Protein AF-A0A8C7KLL1-F1 (afdb_monomer)

Foldseek 3Di:
DDDDDDDDDDDDDDDDDDDDDDDDDDDDDPDDDDDDDDDDDDDPDPDPPPPQQADLPDDCAVVAQPQDADDPVYAGRHLCSVVSVRHRPCNCQQHVQQPPHLADDLVQQQNDDDSSHQFHNHPCRLVLLGHRLCNCVRNVVDDFLLPDDQDDLPDFLAFPLPPAFFEEEAAEPPPDLCLCVLACVQQSQVNSCPVSHDDDSDDDAAPPPADQQRVLCVFAVDHCVQQQPRDQWDADPVVRDIHHPPDSVVVDCVRGDGAGPQNVCVVVVAHEREPDPSVPHQQSSLLSVLSSLCVDHSNRHGRYYYDYDPPPVVVCVVQNCPDVCVRVVRCQVRPSPPRPSSQAGDDDSRRVRSVRRYHYHYDD

Organism: Oncorhynchus kisutch (NCBI:txid8019)

pLDDT: mean 75.27, std 24.39, range [23.44, 98.62]

Sequence (364 aa):
SFRVTSISYSQAVVLFALLAGSSVSVAYVFQASGPGEDAGSPPQTKTLSDSLWVSSAGSCKGRCFELEEALPPGCRCDNLCKTYYSCCSDFDEHCLKTAGSFECSEDRCGETRNDDHACHCSEDCLARGDCCTNYKALCKGDTKWVDDECEEITGPECPAGFIRPPLIMLSVDGFRDSYMKKGKAVIPNMEKLRTCGTHAPYMRPVYPSKTFPNLYTLATGLYPESHGIVGNSMHDPVFDANFSLRGREKLNHRWWGGQPIWITAEKQGVKAGTFFWPWVIPLERRILTILRWLSLPDDERPYVYAVHSEQPDTFGHRLGPFSNEVSSFDWARHNLVPSPELVRQRESRLVDEIRMCSRIFLSF

Nearest PDB structures (foldseek):
  7g78-assembly1_A  TM=9.491E-01  e=3.830E-43  Rattus norvegicus
  7g3h-assembly1_A  TM=9.469E-01  e=7.935E-43  Rattus norvegicus
  7g49-assembly1_A  TM=9.470E-01  e=8.960E-43  Rattus norvegicus
  5olb-assembly1_A  TM=9.529E-01  e=4.343E-42  Mus musculus
  7g2x-assembly1_A  TM=9.482E-01  e=1.856E-42  Rattus norvegicus

InterPro domains:
  IPR001212 Somatomedin B domain [PF01033] (59-97)
  IPR001212 Somatomedin B domain [PF01033] (103-141)
  IPR001212 Somatomedin B domain [PS00524] (119-139)
  IPR001212 Somatomedin B domain [PS50958] (56-99)
  IPR001212 Somatomedin B domain [PS5095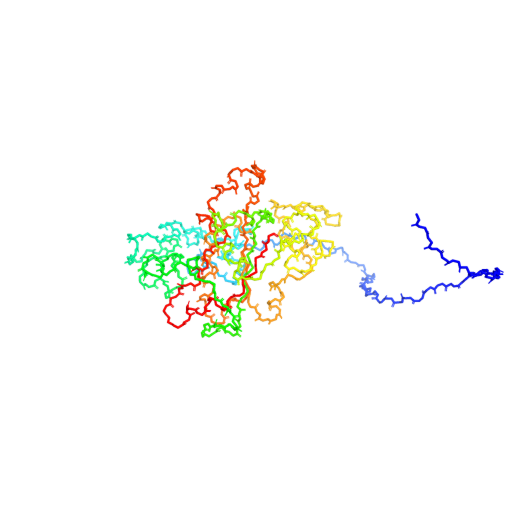8] (100-144)
  IPR001212 Somatomedin B domain [SM00201] (56-99)
  IPR001212 Somatomedin B domain [SM00201] (100-143)
  IPR002591 Type I phosphodiesterase/nucleotide pyrophosphatase/phosphate transferase [PF01663] (167-327)
  IPR017850 Alkaline-phosphatase-like, core domain superfamily [G3DSA:3.40.720.10] (147-336)
  IPR017850 Alkaline-phosphatase-like, core domain superfamily [SSF53649] (152-326)
  IPR020436 Somatomedin B domain, chordata [PR00022] (55-68)
  IPR020436 Somatomedin B domain, chordata [PR00022] (73-84)
  IPR020436 Somatomedin B domain, chordata [PR00022] (85-96)
  IPR036024 Somatomedin B-like domain superfamily [SSF90188] (58-100)
  IPR036024 Somatomedin B-like domain superfamily [SSF90188] (106-147)

Radius of gyration: 27.29 Å; Cα contacts (8 Å, |Δi|>4): 504; chains: 1; bounding box: 78×65×78 Å

Secondary structure (DSSP, 8-state):
-------------------------------PPPPPP----PPP---S---------S--TTTTT-SSPPPTTSPB-STTHHHHT-B-TTHHHHHS--BT-SS--GGGTTPPP-TTBSSB-STTGGGGT-B-TTHHHHHT-PPPTTTSPP----S----TT-SS--EEEEEETT--GGGGGG-TTT-HHHHHHHHHS---S--PPPSS-SHHHHHHHHHHS--HHHHS---SEEEETTTTEEEETTSGGGGSGGG--S--HHHHHHTTT--EEEE-S-TTS-HHHHHHHHHHHHTS-TTT--SEEEEEE-TTHHHHHHH-TT-THHHHS-TTTTTSS--GGGG---SSSTTTTHHHH-EEEEE-

Structure (mmCIF, N/CA/C/O backbone):
data_AF-A0A8C7KLL1-F1
#
_entry.id   AF-A0A8C7KLL1-F1
#
loop_
_atom_site.group_PDB
_atom_site.id
_atom_site.type_symbol
_atom_site.label_atom_id
_atom_site.label_alt_id
_atom_site.label_comp_id
_atom_site.label_asym_id
_atom_site.label_entity_id
_atom_site.label_seq_id
_atom_site.pdbx_PDB_ins_code
_atom_site.Cartn_x
_atom_site.Cartn_y
_atom_site.Cartn_z
_atom_site.occupancy
_atom_site.B_iso_or_equiv
_atom_site.auth_seq_id
_atom_site.auth_comp_id
_atom_site.auth_asym_id
_atom_site.auth_atom_id
_atom_site.pdbx_PDB_model_num
ATOM 1 N N . SER A 1 1 ? 52.477 -27.153 20.606 1.00 34.12 1 SER A N 1
ATOM 2 C CA . SER A 1 1 ? 52.251 -28.603 20.783 1.00 34.12 1 SER A CA 1
ATOM 3 C C . SER A 1 1 ? 50.915 -28.956 20.155 1.00 34.12 1 SER A C 1
ATOM 5 O O . SER A 1 1 ? 49.911 -28.563 20.720 1.00 34.12 1 SER A O 1
ATOM 7 N N . PHE A 1 2 ? 50.797 -29.475 18.928 1.00 23.44 2 PHE A N 1
ATOM 8 C CA . PHE A 1 2 ? 51.596 -30.473 18.184 1.00 23.44 2 PHE A CA 1
ATOM 9 C C . PHE A 1 2 ? 51.503 -31.910 18.729 1.00 23.44 2 PHE A C 1
ATOM 11 O O . PHE A 1 2 ? 52.099 -32.207 19.762 1.00 23.44 2 PHE A O 1
ATOM 18 N N . ARG A 1 3 ? 50.771 -32.750 17.974 1.00 24.55 3 ARG A N 1
ATOM 19 C CA . ARG A 1 3 ? 50.790 -34.225 17.771 1.00 24.55 3 ARG A CA 1
ATOM 20 C C . ARG A 1 3 ? 49.433 -34.555 17.120 1.00 24.55 3 ARG A C 1
ATOM 22 O O . ARG A 1 3 ? 48.419 -34.288 17.744 1.00 24.55 3 ARG A O 1
ATOM 29 N N . VAL A 1 4 ? 49.280 -34.992 15.867 1.00 25.02 4 VAL A N 1
ATOM 30 C CA . VAL A 1 4 ? 50.152 -35.681 14.892 1.00 25.02 4 VAL A CA 1
ATOM 31 C C . VAL A 1 4 ? 50.599 -37.076 15.334 1.00 25.02 4 VAL A C 1
ATOM 33 O O . VAL A 1 4 ? 51.531 -37.224 16.119 1.00 25.02 4 VAL A O 1
ATOM 36 N N . THR A 1 5 ? 49.953 -38.077 14.734 1.00 27.30 5 THR A N 1
ATOM 37 C CA . THR A 1 5 ? 50.439 -39.436 14.443 1.00 27.30 5 THR A CA 1
ATOM 38 C C . THR A 1 5 ? 50.010 -39.713 12.988 1.00 27.30 5 THR A C 1
ATOM 40 O O . THR A 1 5 ? 48.839 -39.578 12.661 1.00 27.30 5 THR A O 1
ATOM 43 N N . SER A 1 6 ? 50.931 -39.735 12.018 1.00 26.20 6 SER A N 1
ATOM 44 C CA . SER A 1 6 ? 51.845 -40.845 11.676 1.00 26.20 6 SER A CA 1
ATOM 45 C C . SER A 1 6 ? 51.111 -41.977 10.933 1.00 26.20 6 SER A C 1
ATOM 47 O O . SER A 1 6 ? 50.534 -42.843 11.572 1.00 26.20 6 SER A O 1
ATOM 49 N N . ILE A 1 7 ? 50.967 -41.876 9.603 1.00 26.38 7 ILE A N 1
ATOM 50 C CA . ILE A 1 7 ? 51.845 -42.483 8.564 1.00 26.38 7 ILE A CA 1
ATOM 51 C C . ILE A 1 7 ? 51.458 -43.933 8.213 1.00 26.38 7 ILE A C 1
ATOM 53 O O . ILE A 1 7 ? 51.655 -44.843 9.007 1.00 26.38 7 ILE A O 1
ATOM 57 N N . SER A 1 8 ? 51.062 -44.152 6.954 1.00 24.38 8 SER A N 1
ATOM 58 C CA . SER A 1 8 ? 51.797 -45.056 6.054 1.00 24.38 8 SER A CA 1
ATOM 59 C C . SER A 1 8 ? 51.490 -44.712 4.594 1.00 24.38 8 SER A C 1
ATOM 61 O O . SER A 1 8 ? 50.331 -44.594 4.207 1.00 24.38 8 SER A O 1
ATOM 63 N N . TYR A 1 9 ? 52.539 -44.515 3.799 1.00 27.98 9 TYR A N 1
ATOM 64 C CA . TYR A 1 9 ? 52.482 -44.273 2.356 1.00 27.98 9 TYR A CA 1
ATOM 65 C C . TYR A 1 9 ? 53.064 -45.511 1.676 1.00 27.98 9 TYR A C 1
ATOM 67 O O . TYR A 1 9 ? 54.125 -45.980 2.096 1.00 27.98 9 TYR A O 1
ATOM 75 N N . SER A 1 10 ? 52.446 -46.024 0.612 1.00 27.83 10 SER A N 1
ATOM 76 C CA . SER A 1 10 ? 53.148 -46.940 -0.293 1.00 27.83 10 SER A CA 1
ATOM 77 C C . SER A 1 10 ? 52.548 -47.003 -1.692 1.00 27.83 10 SER A C 1
ATOM 79 O O . SER A 1 10 ? 51.359 -47.231 -1.866 1.00 27.83 10 SER A O 1
ATOM 81 N N . GLN A 1 11 ? 53.469 -46.878 -2.649 1.00 28.12 11 GLN A N 1
ATOM 82 C CA . GLN A 1 11 ? 53.386 -47.225 -4.069 1.00 28.12 11 GLN A CA 1
ATOM 83 C C . GLN A 1 11 ? 52.503 -46.348 -4.969 1.00 28.12 11 GLN A C 1
ATOM 85 O O . GLN A 1 11 ? 51.309 -46.553 -5.158 1.00 28.12 11 GLN A O 1
ATOM 90 N N . ALA A 1 12 ? 53.190 -45.409 -5.622 1.00 27.30 12 ALA A N 1
ATOM 91 C CA . ALA A 1 12 ? 52.762 -44.830 -6.882 1.00 27.30 12 ALA A CA 1
ATOM 92 C C . ALA A 1 12 ? 52.943 -45.841 -8.030 1.00 27.30 12 ALA A C 1
ATOM 94 O O . ALA A 1 12 ? 53.970 -46.515 -8.109 1.00 27.30 12 ALA A O 1
ATOM 95 N N . VAL A 1 13 ? 51.994 -45.850 -8.965 1.00 28.72 13 VAL A N 1
ATOM 96 C CA . VAL A 1 13 ? 52.189 -46.296 -10.352 1.00 28.72 13 VAL A CA 1
ATOM 97 C C . VAL A 1 13 ? 51.681 -45.168 -11.252 1.00 28.72 13 VAL A C 1
ATOM 99 O O . VAL A 1 13 ? 50.721 -44.479 -10.910 1.00 28.72 13 VAL A O 1
ATOM 102 N N . VAL A 1 14 ? 52.383 -44.918 -12.355 1.00 28.02 14 VAL A N 1
ATOM 103 C CA . VAL A 1 14 ? 52.288 -43.699 -13.173 1.00 28.02 14 VAL A CA 1
ATOM 104 C C . VAL A 1 14 ? 52.046 -44.067 -14.644 1.00 28.02 14 VAL A C 1
ATOM 106 O O . VAL A 1 14 ? 52.560 -45.089 -15.089 1.00 28.02 14 VAL A O 1
ATOM 109 N N . LEU A 1 15 ? 51.357 -43.177 -15.384 1.00 27.41 15 LEU A N 1
ATOM 110 C CA . LEU A 1 15 ? 51.089 -43.191 -16.843 1.00 27.41 15 LEU A CA 1
ATOM 111 C C . LEU A 1 15 ? 50.132 -44.309 -17.329 1.00 27.41 15 LEU A C 1
ATOM 113 O O . LEU A 1 15 ? 50.268 -45.467 -16.969 1.00 27.41 15 LEU A O 1
ATOM 117 N N . PHE A 1 16 ? 49.120 -44.034 -18.158 1.00 27.11 16 PHE A N 1
ATOM 118 C CA . PHE A 1 16 ? 49.147 -43.193 -19.364 1.00 27.11 16 PHE A CA 1
ATOM 119 C C . PHE A 1 16 ? 47.856 -42.384 -19.592 1.00 27.11 16 PHE A C 1
ATOM 121 O O . PHE A 1 16 ? 46.781 -42.759 -19.136 1.00 27.11 16 PHE A O 1
ATOM 128 N N . ALA A 1 17 ? 47.964 -41.304 -20.372 1.00 33.41 17 ALA A N 1
ATOM 129 C CA . ALA A 1 17 ? 46.827 -40.553 -20.906 1.00 33.41 17 ALA A CA 1
ATOM 130 C C . ALA A 1 17 ? 46.544 -40.937 -22.368 1.00 33.41 17 ALA A C 1
ATOM 132 O O . ALA A 1 17 ? 47.488 -41.171 -23.121 1.00 33.41 17 ALA A O 1
ATOM 133 N N . LEU A 1 18 ? 45.275 -40.900 -22.788 1.00 29.73 18 LEU A N 1
ATOM 134 C CA . LEU A 1 18 ? 44.869 -40.727 -24.189 1.00 29.73 18 LEU A CA 1
ATOM 135 C C . LEU A 1 18 ? 43.505 -40.016 -24.264 1.00 29.73 18 LEU A C 1
ATOM 137 O O . LEU A 1 18 ? 42.634 -40.233 -23.425 1.00 29.73 18 LEU A O 1
ATOM 141 N N . LEU A 1 19 ? 43.352 -39.133 -25.254 1.00 34.94 19 LEU A N 1
ATOM 142 C CA . LEU A 1 19 ? 42.201 -38.242 -25.442 1.00 34.94 19 LEU A CA 1
ATOM 143 C C . LEU A 1 19 ? 41.223 -38.790 -26.493 1.00 34.94 19 LEU A C 1
ATOM 145 O O . LEU A 1 19 ? 41.616 -38.961 -27.642 1.00 34.94 19 LEU A O 1
ATOM 149 N N . ALA A 1 20 ? 39.956 -38.965 -26.109 1.00 32.56 20 ALA A N 1
ATOM 150 C CA . ALA A 1 20 ? 38.736 -38.912 -26.935 1.00 32.56 20 ALA A CA 1
ATOM 151 C C . ALA A 1 20 ? 37.533 -39.190 -26.005 1.00 32.56 20 ALA A C 1
ATOM 153 O O . ALA A 1 20 ? 37.651 -40.016 -25.109 1.00 32.56 20 ALA A O 1
ATOM 154 N N . GLY A 1 21 ? 36.353 -38.582 -26.126 1.00 31.83 21 GLY A N 1
ATOM 155 C CA . GLY A 1 21 ? 35.892 -37.486 -26.979 1.00 31.83 21 GLY A CA 1
ATOM 156 C C . GLY A 1 21 ? 34.389 -37.258 -26.722 1.00 31.83 21 GLY A C 1
ATOM 157 O O . GLY A 1 21 ? 33.690 -38.212 -26.403 1.00 31.83 21 GLY A O 1
ATOM 158 N N . SER A 1 22 ? 33.905 -36.014 -26.856 1.00 31.45 22 SER A N 1
ATOM 159 C CA . SER A 1 22 ? 32.475 -35.610 -26.874 1.00 31.45 22 SER A CA 1
ATOM 160 C C . SER A 1 22 ? 31.543 -36.125 -25.753 1.00 31.45 22 SER A C 1
ATOM 162 O O . SER A 1 22 ? 31.039 -37.245 -25.789 1.00 31.45 22 SER A O 1
ATOM 164 N N . SER A 1 23 ? 31.197 -35.225 -24.825 1.00 34.41 23 SER A N 1
ATOM 165 C CA . SER A 1 23 ? 30.058 -35.381 -23.907 1.00 34.41 23 SER A CA 1
ATOM 166 C C . SER A 1 23 ? 28.716 -35.424 -24.655 1.00 34.41 23 SER A C 1
ATOM 168 O O . SER A 1 23 ? 28.481 -34.602 -25.543 1.00 34.41 23 SER A O 1
ATOM 170 N N . VAL A 1 24 ? 27.814 -36.325 -24.251 1.00 34.12 24 VAL A N 1
ATOM 171 C CA . VAL A 1 24 ? 26.407 -36.341 -24.684 1.00 34.12 24 VAL A CA 1
ATOM 172 C C . VAL A 1 24 ? 25.542 -35.669 -23.618 1.00 34.12 24 VAL A C 1
ATOM 174 O O . VAL A 1 24 ? 25.190 -36.289 -22.620 1.00 34.12 24 VAL A O 1
ATOM 177 N N . SER A 1 25 ? 25.142 -34.426 -23.885 1.00 30.70 25 SER A N 1
ATOM 178 C CA . SER A 1 25 ? 24.054 -33.733 -23.182 1.00 30.70 25 SER A CA 1
ATOM 179 C C . SER A 1 25 ? 23.166 -33.033 -24.208 1.00 30.70 25 SER A C 1
ATOM 181 O O . SER A 1 25 ? 23.324 -31.846 -24.482 1.00 30.70 25 SER A O 1
ATOM 183 N N . VAL A 1 26 ? 22.240 -33.785 -24.810 1.00 27.22 26 VAL A N 1
ATOM 184 C CA . VAL A 1 26 ? 21.233 -33.230 -25.727 1.00 27.22 26 VAL A CA 1
ATOM 185 C C . VAL A 1 26 ? 20.134 -32.563 -24.901 1.00 27.22 26 VAL A C 1
ATOM 187 O O . VAL A 1 26 ? 19.211 -33.222 -24.427 1.00 27.22 26 VAL A O 1
ATOM 190 N N . ALA A 1 27 ? 20.239 -31.247 -24.724 1.00 27.47 27 ALA A N 1
ATOM 191 C CA . ALA A 1 27 ? 19.128 -30.419 -24.273 1.00 27.47 27 ALA A CA 1
ATOM 192 C C . ALA A 1 27 ? 18.314 -29.969 -25.495 1.00 27.47 27 ALA A C 1
ATOM 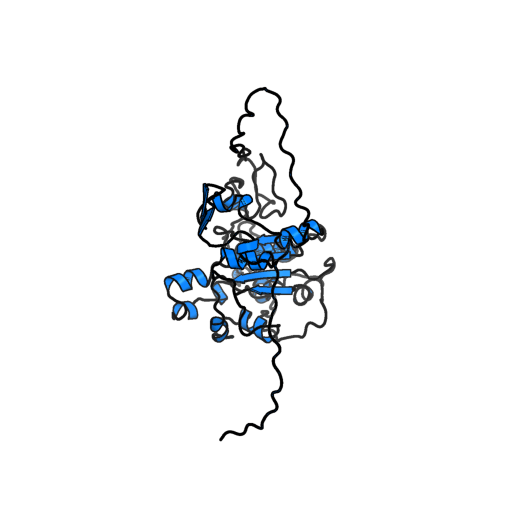194 O O . ALA A 1 27 ? 18.871 -29.424 -26.449 1.00 27.47 27 ALA A O 1
ATOM 195 N N . TYR A 1 28 ? 17.000 -30.196 -25.474 1.00 26.11 28 TYR A N 1
ATOM 196 C CA . TYR A 1 28 ? 16.108 -29.776 -26.554 1.00 26.11 28 TYR A CA 1
ATOM 197 C C . TYR A 1 28 ? 15.944 -28.252 -26.552 1.00 26.11 28 TYR A C 1
ATOM 199 O O . TYR A 1 28 ? 15.169 -27.697 -25.774 1.00 26.11 28 TYR A O 1
ATOM 207 N N . VAL A 1 29 ? 16.651 -27.577 -27.458 1.00 28.22 29 VAL A N 1
ATOM 208 C CA . VAL A 1 29 ? 16.347 -26.194 -27.832 1.00 28.22 29 VAL A CA 1
ATOM 209 C C . VAL A 1 29 ? 15.146 -26.226 -28.775 1.00 28.22 29 VAL A C 1
ATOM 211 O O . VAL A 1 29 ? 15.239 -26.764 -29.877 1.00 28.22 29 VAL A O 1
ATOM 214 N N . PHE A 1 30 ? 14.020 -25.638 -28.364 1.00 25.34 30 PHE A N 1
ATOM 215 C CA . PHE A 1 30 ? 12.917 -25.372 -29.287 1.00 25.34 30 PHE A CA 1
ATOM 216 C C . PHE A 1 30 ? 13.341 -24.274 -30.266 1.00 25.34 30 PHE A C 1
ATOM 218 O O . PHE A 1 30 ? 13.295 -23.081 -29.969 1.00 25.34 30 PHE A O 1
ATOM 225 N N . GLN A 1 31 ? 13.787 -24.703 -31.441 1.00 26.86 31 GLN A N 1
ATOM 226 C CA . GLN A 1 31 ? 14.143 -23.834 -32.549 1.00 26.86 31 GLN A CA 1
ATOM 227 C C . GLN A 1 31 ? 12.857 -23.280 -33.178 1.00 26.86 31 GLN A C 1
ATOM 229 O O . GLN A 1 31 ? 12.147 -23.987 -33.895 1.00 26.86 31 GLN A O 1
ATOM 234 N N . ALA A 1 32 ? 12.539 -22.014 -32.897 1.00 28.00 32 ALA A N 1
ATOM 235 C CA . ALA A 1 32 ? 11.472 -21.314 -33.603 1.00 28.00 32 ALA A CA 1
ATOM 236 C C . ALA A 1 32 ? 11.852 -21.207 -35.089 1.00 28.00 32 ALA A C 1
ATOM 238 O O . ALA A 1 32 ? 12.937 -20.736 -35.434 1.00 28.00 32 ALA A O 1
ATOM 239 N N . SER A 1 33 ? 10.977 -21.711 -35.957 1.00 30.08 33 SER A N 1
ATOM 240 C CA . SER A 1 33 ? 11.242 -21.845 -37.392 1.00 30.08 33 SER A CA 1
ATOM 241 C C . SER A 1 33 ? 11.372 -20.473 -38.056 1.00 30.08 33 SER A C 1
ATOM 243 O O . SER A 1 33 ? 10.504 -19.621 -37.877 1.00 30.08 33 SER A O 1
ATOM 245 N N . GLY A 1 34 ? 12.420 -20.271 -38.858 1.00 32.22 34 GLY A N 1
ATOM 246 C CA . GLY A 1 34 ? 12.470 -19.137 -39.782 1.00 32.22 34 GLY A CA 1
ATOM 247 C C . GLY A 1 34 ? 11.443 -19.319 -40.912 1.00 32.22 34 GLY A C 1
ATOM 248 O O . GLY A 1 34 ? 11.225 -20.460 -41.330 1.00 32.22 34 GLY A O 1
ATOM 249 N N . PRO A 1 35 ? 10.814 -18.247 -41.427 1.00 35.00 35 PRO A N 1
ATOM 250 C CA . PRO A 1 35 ? 10.008 -18.337 -42.639 1.00 35.00 35 PRO A CA 1
ATOM 251 C C . PRO A 1 35 ? 10.900 -18.701 -43.830 1.00 35.00 35 PRO A C 1
ATOM 253 O O . PRO A 1 35 ? 11.975 -18.123 -43.994 1.00 35.00 35 PRO A O 1
ATOM 256 N N . GLY A 1 36 ? 10.453 -19.650 -44.653 1.00 30.06 36 GLY A N 1
ATOM 257 C CA . GLY A 1 36 ? 11.091 -19.937 -45.937 1.00 30.06 36 GLY A CA 1
ATOM 258 C C . GLY A 1 36 ? 10.947 -18.767 -46.912 1.00 30.06 36 GLY A C 1
ATOM 259 O O . GLY A 1 36 ? 10.046 -17.938 -46.776 1.00 30.06 36 GLY A O 1
ATOM 260 N N . GLU A 1 37 ? 11.846 -18.708 -47.890 1.00 33.12 37 GLU A N 1
ATOM 261 C CA . GLU A 1 37 ? 11.828 -17.689 -48.937 1.00 33.12 37 GLU A CA 1
ATOM 262 C C . GLU A 1 37 ? 10.588 -17.836 -49.828 1.00 33.12 37 GLU A C 1
ATOM 264 O O . GLU A 1 37 ? 10.420 -18.850 -50.501 1.00 33.12 37 GLU A O 1
ATOM 269 N N . ASP A 1 38 ? 9.771 -16.786 -49.893 1.00 29.75 38 ASP A N 1
ATOM 270 C CA . ASP A 1 38 ? 9.044 -16.437 -51.112 1.00 29.75 38 ASP A CA 1
ATOM 271 C C . ASP A 1 38 ? 8.933 -14.906 -51.198 1.00 29.75 38 ASP A C 1
ATOM 273 O O . ASP A 1 38 ? 8.757 -14.212 -50.191 1.00 29.75 38 ASP A O 1
ATOM 277 N N . ALA A 1 39 ? 9.152 -14.346 -52.387 1.00 36.34 39 ALA A N 1
ATOM 278 C CA . ALA A 1 39 ? 9.476 -12.927 -52.534 1.00 36.34 39 ALA A CA 1
ATOM 279 C C . ALA A 1 39 ? 8.229 -12.021 -52.573 1.00 36.34 39 ALA A C 1
ATOM 281 O O . ALA A 1 39 ? 7.422 -12.111 -53.496 1.00 36.34 39 ALA A O 1
ATOM 282 N N . GLY A 1 40 ? 8.112 -11.066 -51.639 1.00 32.03 40 GLY A N 1
ATOM 283 C CA . GLY A 1 40 ? 7.012 -10.093 -51.680 1.00 32.03 40 GLY A CA 1
ATOM 284 C C . GLY A 1 40 ? 6.945 -9.085 -50.530 1.00 32.03 40 GLY A C 1
ATOM 285 O O . GLY A 1 40 ? 6.093 -9.220 -49.664 1.00 32.03 40 GLY A O 1
ATOM 286 N N . SER A 1 41 ? 7.766 -8.027 -50.605 1.00 31.39 41 SER A N 1
ATOM 287 C CA . SER A 1 41 ? 7.688 -6.788 -49.797 1.00 31.39 41 SER A CA 1
ATOM 288 C C . SER A 1 41 ? 7.936 -6.915 -48.274 1.00 31.39 41 SER A C 1
ATOM 290 O O . SER A 1 41 ? 7.453 -7.837 -47.626 1.00 31.39 41 SER A O 1
ATOM 292 N N . PRO A 1 42 ? 8.659 -5.966 -47.641 1.00 30.94 42 PRO A N 1
ATOM 293 C CA . PRO A 1 42 ? 8.856 -6.003 -46.195 1.00 30.94 42 PRO A CA 1
ATOM 294 C C . PRO A 1 42 ? 7.534 -5.694 -45.468 1.00 30.94 42 PRO A C 1
ATOM 296 O O . PRO A 1 42 ? 6.894 -4.685 -45.792 1.00 30.94 42 PRO A O 1
ATOM 299 N N . PRO A 1 43 ? 7.121 -6.490 -44.462 1.00 31.88 43 PRO A N 1
ATOM 300 C CA . PRO A 1 43 ? 6.019 -6.101 -43.597 1.00 31.88 43 PRO A CA 1
ATOM 301 C C . PRO A 1 43 ? 6.448 -4.849 -42.832 1.00 31.88 43 PRO A C 1
ATOM 303 O O . PRO A 1 43 ? 7.446 -4.863 -42.109 1.00 31.88 43 PRO A O 1
ATOM 306 N N . GLN A 1 44 ? 5.714 -3.752 -43.022 1.00 32.19 44 GLN A N 1
ATOM 307 C CA . GLN A 1 44 ? 5.990 -2.503 -42.322 1.00 32.19 44 GLN A CA 1
ATOM 308 C C . GLN A 1 44 ? 6.007 -2.755 -40.816 1.00 32.19 44 GLN A C 1
ATOM 310 O O . GLN A 1 44 ? 5.035 -3.259 -40.248 1.00 32.19 44 GLN A O 1
ATOM 315 N N . THR A 1 45 ? 7.107 -2.368 -40.175 1.00 27.56 45 THR A N 1
ATOM 316 C CA . THR A 1 45 ? 7.232 -2.336 -38.725 1.00 27.56 45 THR A CA 1
ATOM 317 C C . THR A 1 45 ? 6.081 -1.497 -38.178 1.00 27.56 45 THR A C 1
ATOM 319 O O . THR A 1 45 ? 6.076 -0.276 -38.331 1.00 27.56 45 THR A O 1
ATOM 322 N N . LYS A 1 46 ? 5.080 -2.137 -37.559 1.00 27.66 46 LYS A N 1
ATOM 323 C CA . LYS A 1 46 ? 4.055 -1.419 -36.799 1.00 27.66 46 LYS A CA 1
ATOM 324 C C . LYS A 1 46 ? 4.726 -0.817 -35.573 1.00 27.66 46 LYS A C 1
ATOM 326 O O . LYS A 1 46 ? 4.834 -1.455 -34.528 1.00 27.66 46 LYS A O 1
ATOM 331 N N . THR A 1 47 ? 5.201 0.413 -35.727 1.00 27.38 47 THR A N 1
ATOM 332 C CA . THR A 1 47 ? 5.630 1.273 -34.630 1.00 27.38 47 THR A CA 1
ATOM 333 C C . THR A 1 47 ? 4.505 1.298 -33.602 1.00 27.38 47 THR A C 1
ATOM 335 O O . THR A 1 47 ? 3.392 1.710 -33.929 1.00 27.38 47 THR A O 1
ATOM 338 N N . LEU A 1 48 ? 4.775 0.832 -32.379 1.00 36.09 48 LEU A N 1
ATOM 339 C CA . LEU A 1 48 ? 3.807 0.810 -31.279 1.00 36.09 48 LEU A CA 1
ATOM 340 C C . LEU A 1 48 ? 3.522 2.242 -30.800 1.00 36.09 48 LEU A C 1
ATOM 342 O O . LEU A 1 48 ? 4.040 2.709 -29.791 1.00 36.09 48 LEU A O 1
ATOM 346 N N . SER A 1 49 ? 2.689 2.929 -31.579 1.00 37.22 49 SER A N 1
ATOM 347 C CA . SER A 1 49 ? 2.065 4.219 -31.286 1.00 37.22 49 SER A CA 1
ATOM 348 C C . SER A 1 49 ? 0.543 4.079 -31.139 1.00 37.22 49 SER A C 1
ATOM 350 O O . SER A 1 49 ? -0.168 5.083 -31.129 1.00 37.22 49 SER A O 1
ATOM 352 N N . ASP A 1 50 ? 0.041 2.851 -30.971 1.00 39.69 50 ASP A N 1
ATOM 353 C CA . ASP A 1 50 ? -1.330 2.576 -30.536 1.00 39.69 50 ASP A CA 1
ATOM 354 C C . ASP A 1 50 ? -1.451 2.825 -29.021 1.00 39.69 50 ASP A C 1
ATOM 356 O O . ASP A 1 50 ? -1.785 1.942 -28.229 1.00 39.69 50 ASP A O 1
ATOM 360 N N . SER A 1 51 ? -1.181 4.064 -28.598 1.00 51.66 51 SER A N 1
ATOM 361 C CA . SER A 1 51 ? -1.730 4.568 -27.345 1.00 51.66 51 SER A CA 1
ATOM 362 C C . SER A 1 51 ? -3.240 4.676 -27.540 1.00 51.66 51 SER A C 1
ATOM 364 O O . SER A 1 51 ? -3.725 5.685 -28.060 1.00 51.66 51 SER A O 1
ATOM 366 N N . LEU A 1 52 ? -3.962 3.611 -27.179 1.00 59.50 52 LEU A N 1
ATOM 367 C CA . LEU A 1 52 ? -5.422 3.575 -27.166 1.00 59.50 52 LEU A CA 1
ATOM 368 C C . LEU A 1 52 ? -5.938 4.861 -26.516 1.00 59.50 52 LEU A C 1
ATOM 370 O O . LEU A 1 52 ? -5.606 5.155 -25.367 1.00 59.50 52 LEU A O 1
ATOM 374 N N . TRP A 1 53 ? -6.687 5.657 -27.280 1.00 66.69 53 TRP A N 1
ATOM 375 C CA . TRP A 1 53 ? -7.139 6.966 -26.825 1.00 66.69 53 TRP A CA 1
ATOM 376 C C . TRP A 1 53 ? -8.087 6.789 -25.639 1.00 66.69 53 TRP A C 1
ATOM 378 O O . TRP A 1 53 ? -9.197 6.280 -25.789 1.00 66.69 53 TRP A O 1
ATOM 388 N N . VAL A 1 54 ? -7.629 7.196 -24.457 1.00 73.56 54 VAL A N 1
ATOM 389 C CA . VAL A 1 54 ? -8.456 7.274 -23.255 1.00 73.56 54 VAL A CA 1
ATOM 390 C C . VAL A 1 54 ? -9.116 8.642 -23.243 1.00 73.56 54 VAL A C 1
ATOM 392 O O . VAL A 1 54 ? -8.438 9.671 -23.207 1.00 73.56 54 VAL A O 1
ATOM 395 N N . SER A 1 55 ? -10.444 8.660 -23.269 1.00 75.31 55 SER A N 1
ATOM 396 C CA . SER A 1 55 ? -11.189 9.875 -22.986 1.00 75.31 55 SER A CA 1
ATOM 397 C C . SER A 1 55 ? -11.078 10.185 -21.501 1.00 75.31 55 SER A C 1
ATOM 399 O O . SER A 1 55 ? -11.260 9.290 -20.688 1.00 75.31 55 SER A O 1
ATOM 401 N N . SER A 1 56 ? -10.863 11.446 -21.127 1.00 76.06 56 SER A N 1
ATOM 402 C CA . SE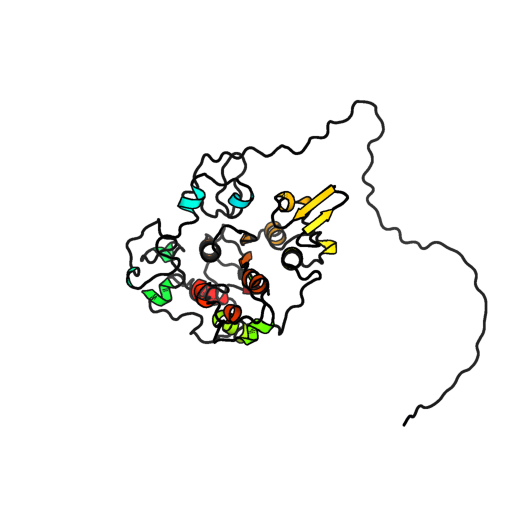R A 1 56 ? -11.099 11.900 -19.749 1.00 76.06 56 SER A CA 1
ATOM 403 C C . SER A 1 56 ? -12.590 12.115 -19.447 1.00 76.06 56 SER A C 1
ATOM 405 O O . SER A 1 56 ? -12.941 12.386 -18.299 1.00 76.06 56 SER A O 1
ATOM 407 N N . ALA A 1 57 ? -13.464 12.000 -20.458 1.00 73.31 57 ALA A N 1
ATOM 408 C CA . ALA A 1 57 ? -14.904 12.145 -20.310 1.00 73.31 57 ALA A CA 1
ATOM 409 C C . ALA A 1 57 ? -15.505 10.932 -19.586 1.00 73.31 57 ALA A C 1
ATOM 411 O O . ALA A 1 57 ? -15.480 9.803 -20.075 1.00 73.31 57 ALA A O 1
ATOM 412 N N . GLY A 1 58 ? -16.073 11.200 -18.417 1.00 85.19 58 GLY A N 1
ATOM 413 C CA . GLY A 1 58 ? -16.671 10.228 -17.513 1.00 85.19 58 GLY A CA 1
ATOM 414 C C . GLY A 1 58 ? -16.596 10.759 -16.086 1.00 85.19 58 GLY A C 1
ATOM 415 O O . GLY A 1 58 ? -16.271 11.927 -15.878 1.00 85.19 58 GLY A O 1
ATOM 416 N N . SER A 1 59 ? -16.915 9.914 -15.110 1.00 92.75 59 SER A N 1
ATOM 417 C CA . SER A 1 59 ? -16.885 10.289 -13.697 1.00 92.75 59 SER A CA 1
ATOM 418 C C . SER A 1 59 ? -16.364 9.147 -12.832 1.00 92.75 59 SER A C 1
ATOM 420 O O . SER A 1 59 ? -16.658 7.975 -13.098 1.00 92.75 59 SER A O 1
ATOM 422 N N . CYS A 1 60 ? -15.627 9.501 -11.779 1.00 94.75 60 CYS A N 1
ATOM 423 C CA . CYS A 1 60 ? -15.234 8.596 -10.703 1.00 94.75 60 CYS A CA 1
ATOM 424 C C . CYS A 1 60 ? -16.213 8.559 -9.521 1.00 94.75 60 CYS A C 1
ATOM 426 O O . CYS A 1 60 ? -15.960 7.864 -8.532 1.00 94.75 60 CYS A O 1
ATOM 428 N N . LYS A 1 61 ? -17.362 9.242 -9.607 1.00 92.31 61 LYS A N 1
ATOM 429 C CA . LYS A 1 61 ? -18.395 9.207 -8.567 1.00 92.31 61 LYS A CA 1
ATOM 430 C C . LYS A 1 61 ? -18.909 7.776 -8.379 1.00 92.31 61 LYS A C 1
ATOM 432 O O . LYS A 1 61 ? -19.513 7.200 -9.276 1.00 92.31 61 LYS A O 1
ATOM 437 N N . GLY A 1 62 ? -18.643 7.197 -7.207 1.00 89.75 62 GLY A N 1
ATOM 438 C CA . GLY A 1 62 ? -18.956 5.797 -6.887 1.00 89.75 62 GLY A CA 1
ATOM 439 C C . GLY A 1 62 ? -17.931 4.760 -7.374 1.00 89.75 62 GLY A C 1
ATOM 440 O O . GLY A 1 62 ? -17.989 3.621 -6.927 1.00 89.75 62 GLY A O 1
ATOM 441 N N . ARG A 1 63 ? -16.957 5.151 -8.207 1.00 92.75 63 ARG A N 1
ATOM 442 C CA . ARG A 1 63 ? -15.947 4.270 -8.834 1.00 92.75 63 ARG A CA 1
ATOM 443 C C . ARG A 1 63 ? -14.538 4.380 -8.239 1.00 92.75 63 ARG A C 1
ATOM 445 O O . ARG A 1 63 ? -13.608 3.728 -8.702 1.00 92.75 63 ARG A O 1
ATOM 452 N N . CYS A 1 64 ? -14.351 5.218 -7.222 1.00 93.44 64 CYS A N 1
ATOM 453 C CA . CYS A 1 64 ? -13.043 5.443 -6.610 1.00 93.44 64 CYS A CA 1
ATOM 454 C C . CYS A 1 64 ? -12.388 4.150 -6.116 1.00 93.44 64 CYS A C 1
ATOM 456 O O . CYS A 1 64 ? -12.922 3.494 -5.217 1.00 93.44 64 CYS A O 1
ATOM 458 N N . PHE A 1 65 ? -11.209 3.857 -6.665 1.00 93.50 65 PHE A N 1
ATOM 459 C CA . PHE A 1 65 ? -10.409 2.662 -6.408 1.00 93.50 65 PHE A CA 1
ATOM 460 C C . PHE A 1 65 ? -11.151 1.349 -6.693 1.00 93.50 65 PHE A C 1
ATOM 462 O O . PHE A 1 65 ? -11.052 0.390 -5.927 1.00 93.50 65 PHE A O 1
ATOM 469 N N . GLU A 1 66 ? -11.896 1.323 -7.801 1.00 92.44 66 GLU A N 1
ATOM 470 C CA . GLU A 1 66 ? -12.356 0.087 -8.439 1.00 92.44 66 GLU 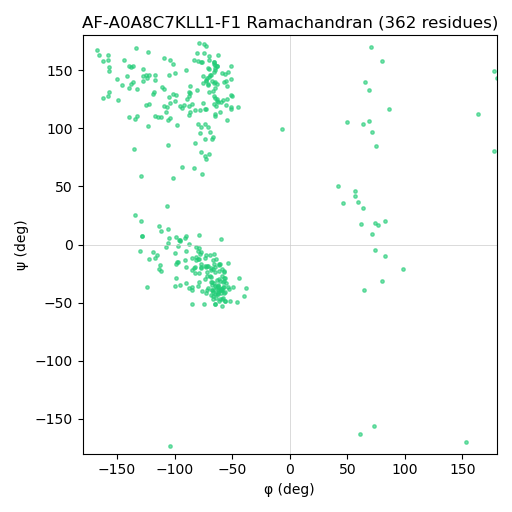A CA 1
ATOM 471 C C . GLU A 1 66 ? -11.180 -0.885 -8.674 1.00 92.44 66 GLU A C 1
ATOM 473 O O . GLU A 1 66 ? -10.053 -0.464 -8.949 1.00 92.44 66 GLU A O 1
ATOM 478 N N . LEU A 1 67 ? -11.435 -2.186 -8.489 1.00 90.31 67 LEU A N 1
ATOM 479 C CA . LEU A 1 67 ? -10.431 -3.250 -8.641 1.00 90.31 67 LEU A CA 1
ATOM 480 C C . LEU A 1 67 ? -10.243 -3.676 -10.105 1.00 90.31 67 LEU A C 1
ATOM 482 O O . LEU A 1 67 ? -9.189 -4.196 -10.460 1.00 90.31 67 LEU A O 1
ATOM 486 N N . GLU A 1 68 ? -11.261 -3.474 -10.943 1.00 84.19 68 GLU A N 1
ATOM 487 C CA . GLU A 1 68 ? -11.212 -3.790 -12.369 1.00 84.19 68 GLU A CA 1
ATOM 488 C C . GLU A 1 68 ? -10.652 -2.608 -13.168 1.00 84.19 68 GLU A C 1
ATOM 490 O O . GLU A 1 68 ? -11.084 -1.465 -13.013 1.00 84.19 68 GLU A O 1
ATOM 495 N N . GLU A 1 69 ? -9.690 -2.878 -14.052 1.00 81.81 69 GLU A N 1
ATOM 496 C CA . GLU A 1 69 ? -9.130 -1.862 -14.940 1.00 81.81 69 GLU A CA 1
ATOM 497 C C . GLU A 1 69 ? -10.123 -1.512 -16.059 1.00 81.81 69 GLU A C 1
ATOM 499 O O . GLU A 1 69 ? -10.438 -2.342 -16.916 1.00 81.81 69 GLU A O 1
ATOM 504 N N . ALA A 1 70 ? -10.589 -0.260 -16.084 1.00 80.62 70 ALA A N 1
ATOM 505 C CA . ALA A 1 70 ? -11.473 0.221 -17.140 1.00 80.62 70 ALA A CA 1
ATOM 506 C C . ALA A 1 70 ? -10.772 0.190 -18.512 1.00 80.62 70 ALA A C 1
ATOM 508 O O . ALA A 1 70 ? -9.707 0.787 -18.702 1.00 80.62 70 ALA A O 1
ATOM 509 N N . LEU A 1 71 ? -11.395 -0.482 -19.485 1.00 78.19 71 LEU A N 1
ATOM 510 C CA . LEU A 1 71 ? -10.870 -0.590 -20.845 1.00 78.19 71 LEU A CA 1
ATOM 511 C C . LEU A 1 71 ? -11.007 0.743 -21.613 1.00 78.19 71 LEU A C 1
ATOM 513 O O . LEU A 1 71 ? -12.057 1.394 -21.540 1.00 78.19 71 LEU A O 1
ATOM 517 N N . PRO A 1 72 ? -10.003 1.134 -22.424 1.00 78.25 72 PRO A N 1
ATOM 518 C CA . PRO A 1 72 ? -10.138 2.255 -23.350 1.00 78.25 72 PRO A CA 1
ATOM 519 C C . PRO A 1 72 ? -11.346 2.070 -24.290 1.00 78.25 72 PRO A C 1
ATOM 521 O O . PRO A 1 72 ? -11.586 0.955 -24.758 1.00 78.25 72 PRO A O 1
ATOM 524 N N . PRO A 1 73 ? -12.105 3.138 -24.605 1.00 79.56 73 PRO A N 1
ATOM 525 C CA . PRO A 1 73 ? -11.768 4.549 -24.396 1.00 79.56 73 PRO A CA 1
ATOM 526 C C . PRO A 1 73 ? -12.200 5.139 -23.039 1.00 79.56 73 PRO A C 1
ATOM 528 O O . PRO A 1 73 ? -12.101 6.353 -22.867 1.00 79.56 73 PRO A O 1
ATOM 531 N N . GLY A 1 74 ? -12.709 4.337 -22.097 1.00 85.81 74 GLY A N 1
ATOM 532 C CA . GLY A 1 74 ? -13.219 4.832 -20.815 1.00 85.81 74 GLY A CA 1
ATOM 533 C C . GLY A 1 74 ? -12.125 5.352 -19.876 1.00 85.81 74 GLY A C 1
ATOM 534 O O . GLY A 1 74 ? -11.034 4.788 -19.809 1.00 85.81 74 GLY A O 1
ATOM 535 N N . CYS A 1 75 ? -12.429 6.411 -19.122 1.00 91.94 75 CYS A N 1
ATOM 536 C CA . CYS A 1 75 ? -11.542 6.905 -18.072 1.00 91.94 75 CYS A CA 1
ATOM 537 C C . CYS A 1 75 ? -11.514 5.972 -16.851 1.00 91.94 75 CYS A C 1
ATOM 539 O O . CYS A 1 75 ? -12.535 5.407 -16.440 1.00 91.94 75 CYS A O 1
ATOM 541 N N . ARG A 1 76 ? -10.329 5.846 -16.255 1.00 93.00 76 ARG A N 1
ATOM 542 C CA . ARG A 1 76 ? -10.025 4.960 -15.125 1.00 93.00 76 ARG A CA 1
ATOM 543 C C . ARG A 1 76 ? -10.245 5.637 -13.770 1.00 93.00 76 ARG A C 1
ATOM 545 O O . ARG A 1 76 ? -10.038 6.844 -13.642 1.00 93.00 76 ARG A O 1
ATOM 552 N N . CYS A 1 77 ? -10.606 4.849 -12.756 1.00 94.38 77 CYS A N 1
ATOM 553 C CA . CYS A 1 77 ? -10.735 5.304 -11.366 1.00 94.38 77 CYS A CA 1
ATOM 554 C C . CYS A 1 77 ? -9.969 4.432 -10.354 1.00 94.38 77 CYS A C 1
ATOM 556 O O . CYS A 1 77 ? -10.090 4.637 -9.144 1.00 94.38 77 CYS A O 1
ATOM 558 N N . ASP A 1 78 ? -9.163 3.484 -10.834 1.00 92.88 78 ASP A N 1
ATOM 559 C CA . ASP A 1 78 ? -8.231 2.689 -10.035 1.00 92.88 78 ASP A CA 1
ATOM 560 C C . ASP A 1 78 ? -6.999 3.498 -9.575 1.00 92.88 78 ASP A C 1
ATOM 562 O O . ASP A 1 78 ? -6.738 4.624 -10.009 1.00 92.88 78 ASP A O 1
ATOM 566 N N . ASN A 1 79 ? -6.195 2.905 -8.692 1.00 90.88 79 ASN A N 1
ATOM 567 C CA . ASN A 1 79 ? -5.037 3.564 -8.087 1.00 90.88 79 ASN A CA 1
ATOM 568 C C . ASN A 1 79 ? -3.829 3.773 -9.032 1.00 90.88 79 ASN A C 1
ATOM 570 O O . ASN A 1 79 ? -2.907 4.507 -8.663 1.00 90.88 79 ASN A O 1
ATOM 574 N N . LEU A 1 80 ? -3.826 3.194 -10.239 1.00 89.38 80 LEU A N 1
ATOM 575 C CA . LEU A 1 80 ? -2.792 3.392 -11.261 1.00 89.38 80 LEU A CA 1
ATOM 576 C C . LEU A 1 80 ? -3.199 4.403 -12.344 1.00 89.38 80 LEU A C 1
ATOM 578 O O . LEU A 1 80 ? -2.332 4.814 -13.123 1.00 89.38 80 LEU A O 1
ATOM 582 N N . CYS A 1 81 ? -4.451 4.885 -12.376 1.00 90.62 81 CYS A N 1
ATOM 583 C CA . CYS A 1 81 ? -4.925 5.813 -13.413 1.00 90.62 81 CYS A CA 1
ATOM 584 C C . CYS A 1 81 ? -4.014 7.048 -13.566 1.00 90.62 81 CYS A C 1
ATOM 586 O O . CYS A 1 81 ? -3.716 7.484 -14.684 1.00 90.62 81 CYS A O 1
ATOM 588 N N . LYS A 1 82 ? -3.499 7.570 -12.439 1.00 89.25 82 LYS A N 1
ATOM 589 C CA . LYS A 1 82 ? -2.574 8.716 -12.371 1.00 89.25 82 LYS A CA 1
ATOM 590 C C . LYS A 1 82 ? -1.244 8.420 -13.057 1.00 89.25 82 LYS A C 1
ATOM 592 O O . LYS A 1 82 ? -0.732 9.258 -13.791 1.00 89.25 82 LYS A O 1
ATOM 597 N N . THR A 1 83 ? -0.709 7.223 -12.834 1.00 87.00 83 THR A N 1
ATOM 598 C CA . THR A 1 83 ? 0.562 6.744 -13.396 1.00 87.00 83 THR A CA 1
ATOM 599 C C . THR A 1 83 ? 0.489 6.611 -14.919 1.00 87.00 83 THR A C 1
ATOM 601 O O . THR A 1 83 ? 1.458 6.911 -15.618 1.00 87.00 83 THR A O 1
ATOM 604 N N . TYR A 1 84 ? -0.674 6.212 -15.439 1.00 86.62 84 TYR A N 1
ATOM 605 C CA . TYR A 1 84 ? -0.926 6.078 -16.874 1.00 86.62 84 TYR A CA 1
ATOM 606 C C . TYR A 1 84 ? -1.465 7.352 -17.550 1.00 86.62 84 TYR A C 1
ATOM 608 O O . TYR A 1 84 ? -1.556 7.377 -18.775 1.00 86.62 84 TYR A O 1
ATOM 616 N N . TYR A 1 85 ? -1.757 8.417 -16.789 1.00 87.62 85 TYR A N 1
ATOM 617 C CA . TYR A 1 85 ? -2.434 9.641 -17.254 1.00 87.62 85 TYR A CA 1
ATOM 618 C C . TYR A 1 85 ? -3.807 9.363 -17.896 1.00 87.62 85 TYR A C 1
ATOM 620 O O . TYR A 1 85 ? -4.127 9.874 -18.964 1.00 87.62 85 TYR A O 1
ATOM 628 N N . SER A 1 86 ? -4.603 8.522 -17.234 1.00 90.69 86 SER A N 1
ATOM 629 C CA . SER A 1 86 ? -5.853 7.936 -17.753 1.00 90.69 86 SER A CA 1
ATOM 630 C C . SER A 1 86 ? -7.066 8.119 -16.826 1.00 90.69 86 SER A C 1
ATOM 632 O O . SER A 1 86 ? -8.126 7.549 -17.077 1.00 90.69 86 SER A O 1
ATOM 634 N N . CYS A 1 87 ? -6.924 8.899 -15.748 1.00 92.62 87 CYS A N 1
ATOM 635 C CA . CYS A 1 87 ? -8.017 9.157 -14.808 1.00 92.62 87 CYS A CA 1
ATOM 636 C C . CYS A 1 87 ? -9.176 9.938 -15.442 1.00 92.62 87 CYS A C 1
ATOM 638 O O . CYS A 1 87 ? -8.962 10.752 -16.344 1.00 92.62 87 CYS A O 1
ATOM 640 N N . CYS A 1 88 ? -10.384 9.780 -14.893 1.00 94.50 88 CYS A N 1
ATOM 641 C CA . CYS A 1 88 ? -11.466 10.739 -15.139 1.00 94.50 88 CYS A CA 1
ATOM 642 C C . CYS A 1 88 ? -11.086 12.125 -14.588 1.00 94.50 88 CYS A C 1
ATOM 644 O O . CYS A 1 88 ? -10.289 12.236 -13.650 1.00 94.50 88 CYS A O 1
ATOM 646 N N . SER A 1 89 ? -11.653 13.193 -15.156 1.00 94.12 89 SER A N 1
ATOM 647 C CA . SER A 1 89 ? -11.321 14.574 -14.764 1.00 94.12 89 SER A CA 1
ATOM 648 C C . SER A 1 89 ? -11.639 14.916 -13.302 1.00 94.12 89 SER A C 1
ATOM 650 O O . SER A 1 89 ? -11.034 15.829 -12.751 1.00 94.12 89 SER A O 1
ATOM 652 N N . ASP A 1 90 ? -12.561 14.182 -12.679 1.00 94.69 90 ASP A N 1
ATOM 653 C CA . ASP A 1 90 ? -13.053 14.351 -11.305 1.00 94.69 90 ASP A CA 1
ATOM 654 C C . ASP A 1 90 ? -12.402 13.390 -10.285 1.00 94.69 90 ASP A C 1
ATOM 656 O O . ASP A 1 90 ? -12.794 13.360 -9.117 1.00 94.69 90 ASP A O 1
ATOM 660 N N . PHE A 1 91 ? -11.393 12.604 -10.689 1.00 94.50 91 PHE A N 1
ATOM 661 C CA . PHE A 1 91 ? -10.752 11.612 -9.815 1.00 94.50 91 PHE A CA 1
ATOM 662 C C . PHE A 1 91 ? -10.179 12.223 -8.525 1.00 94.50 91 PHE A C 1
ATOM 664 O O . PHE A 1 91 ? -10.343 11.648 -7.451 1.00 94.50 91 PHE A O 1
ATOM 671 N N . ASP A 1 92 ? -9.536 13.392 -8.595 1.00 93.50 92 ASP A N 1
ATOM 672 C CA . ASP A 1 92 ? -8.950 14.024 -7.403 1.00 93.50 92 ASP A CA 1
ATOM 673 C C . ASP A 1 92 ? -10.033 14.502 -6.430 1.00 93.50 92 ASP A C 1
ATOM 675 O O . ASP A 1 92 ? -9.944 14.244 -5.230 1.00 93.50 92 ASP A O 1
ATOM 679 N N . GLU A 1 93 ? -11.083 15.131 -6.963 1.00 92.88 93 GLU A N 1
ATOM 680 C CA . GLU A 1 93 ? -12.226 15.644 -6.204 1.00 92.88 93 GLU A CA 1
ATOM 681 C C . GLU A 1 93 ? -12.984 14.520 -5.489 1.00 92.88 93 GLU A C 1
ATOM 683 O O . GLU A 1 93 ? -13.368 14.657 -4.329 1.00 92.88 93 GLU A O 1
ATOM 688 N N . HIS A 1 94 ? -13.202 13.390 -6.163 1.00 93.19 94 HIS A N 1
ATOM 689 C CA . HIS A 1 94 ? -14.002 12.299 -5.616 1.00 93.19 94 HIS A CA 1
ATOM 690 C C . HIS A 1 94 ? -13.187 11.268 -4.824 1.00 93.19 94 HIS A C 1
ATOM 692 O O . HIS A 1 94 ? -13.700 10.736 -3.839 1.00 93.19 94 HIS A O 1
ATOM 698 N N . CYS A 1 95 ? -11.934 10.998 -5.204 1.00 93.56 95 CYS A N 1
ATOM 699 C CA . CYS A 1 95 ? -11.156 9.867 -4.684 1.00 93.56 95 CYS A CA 1
ATOM 700 C C . CYS A 1 95 ? -9.967 10.274 -3.799 1.00 93.56 95 CYS A C 1
ATOM 702 O O . CYS A 1 95 ? -9.543 9.486 -2.950 1.00 93.56 95 CYS A O 1
ATOM 704 N N . LEU A 1 96 ? -9.444 11.499 -3.933 1.00 92.94 96 LEU A N 1
ATOM 705 C CA . LEU A 1 96 ? -8.331 12.018 -3.122 1.00 92.94 96 LEU A CA 1
ATOM 706 C C . LEU A 1 96 ? -8.784 13.056 -2.080 1.00 92.94 96 LEU A C 1
ATOM 708 O O . LEU A 1 96 ? -8.029 13.956 -1.720 1.00 92.94 96 LEU A O 1
ATOM 712 N N . LYS A 1 97 ? -10.000 12.891 -1.544 1.00 92.44 97 LYS A N 1
ATOM 713 C CA . LYS A 1 97 ? -10.572 13.745 -0.490 1.00 92.44 97 LYS A CA 1
ATOM 714 C C . LYS A 1 97 ? -9.664 13.834 0.742 1.00 92.44 97 LYS A C 1
ATOM 716 O O . LYS A 1 97 ? -9.154 12.812 1.209 1.00 92.44 97 LYS A O 1
ATOM 721 N N . THR A 1 98 ? -9.506 15.046 1.277 1.00 89.75 98 THR A N 1
ATOM 722 C CA . THR A 1 98 ? -8.670 15.373 2.453 1.00 89.75 98 THR A CA 1
ATOM 723 C C . THR A 1 98 ? -9.393 16.212 3.517 1.00 89.75 98 THR A C 1
ATOM 725 O O . THR A 1 98 ? -8.829 16.445 4.586 1.00 89.75 98 THR A O 1
ATOM 728 N N . ALA A 1 99 ? -10.627 16.667 3.265 1.00 91.25 99 ALA A N 1
ATOM 729 C CA . ALA A 1 99 ? -11.388 17.445 4.244 1.00 91.25 99 ALA A CA 1
ATOM 730 C C . ALA A 1 99 ? -11.739 16.601 5.484 1.00 91.25 99 ALA A C 1
ATOM 732 O O . ALA A 1 99 ? -11.791 15.375 5.420 1.00 91.25 99 ALA A O 1
ATOM 733 N N . GLY A 1 100 ? -11.959 17.248 6.629 1.00 84.31 100 GLY A N 1
ATOM 734 C CA . GLY A 1 100 ? -12.273 16.565 7.892 1.00 84.31 100 GLY A CA 1
ATOM 735 C C . GLY A 1 100 ? -11.099 15.842 8.574 1.00 84.31 100 GLY A C 1
ATOM 736 O O . GLY A 1 100 ? -11.275 15.390 9.700 1.00 84.31 100 GLY A O 1
ATOM 737 N N . SER A 1 101 ? -9.904 15.790 7.964 1.00 87.81 101 SER A N 1
ATOM 738 C CA . SER A 1 101 ? -8.761 14.957 8.394 1.00 87.81 101 SER A CA 1
ATOM 739 C C . SER A 1 101 ? -8.962 13.448 8.162 1.00 87.81 101 SER A C 1
ATOM 741 O O . SER A 1 101 ? -10.047 12.988 7.812 1.00 87.81 101 SER A O 1
ATOM 743 N N . PHE A 1 102 ? -7.886 12.677 8.347 1.00 84.12 102 PHE A N 1
ATOM 744 C CA . PHE A 1 102 ? -7.869 11.206 8.306 1.00 84.12 102 PHE A CA 1
ATOM 745 C C . PHE A 1 102 ? -8.187 10.550 9.665 1.00 84.12 102 PHE A C 1
ATOM 747 O O . PHE A 1 102 ? -8.227 9.325 9.775 1.00 84.12 102 PHE A O 1
ATOM 754 N N . GLU A 1 103 ? -8.434 11.367 10.689 1.00 84.88 103 GLU A N 1
ATOM 755 C CA . GLU A 1 103 ? -8.753 10.972 12.060 1.00 84.88 103 GLU A CA 1
ATOM 756 C C . GLU A 1 103 ? -10.047 11.663 12.512 1.00 84.88 103 GLU A C 1
ATOM 758 O O . GLU A 1 103 ? -10.312 12.811 12.147 1.00 84.88 103 GLU A O 1
ATOM 763 N N . CYS A 1 104 ? -10.8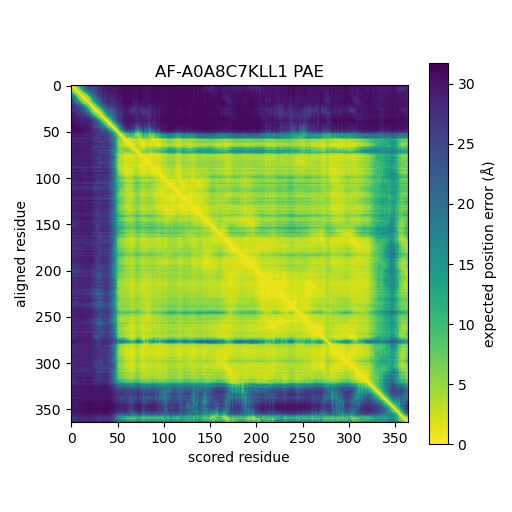45 10.972 13.325 1.00 88.50 104 CYS A N 1
ATOM 764 C CA . CYS A 1 104 ? -11.917 11.585 14.098 1.00 88.50 104 CYS A CA 1
ATOM 765 C C . CYS A 1 104 ? -11.345 12.444 15.228 1.00 88.50 104 CYS A C 1
ATOM 767 O O . CYS A 1 104 ? -10.287 12.142 15.783 1.00 88.50 104 CYS A O 1
ATOM 769 N N . SER A 1 105 ? -12.113 13.460 15.603 1.00 93.56 105 SER A N 1
ATOM 770 C CA . SER A 1 105 ? -11.956 14.288 16.798 1.00 93.56 105 SER A CA 1
ATOM 771 C C . SER A 1 105 ? -13.246 14.226 17.630 1.00 93.56 105 SER A C 1
ATOM 773 O O . SER A 1 105 ? -14.272 13.747 17.142 1.00 93.56 105 SER A O 1
ATOM 775 N N . GLU A 1 106 ? -13.207 14.668 18.891 1.00 93.94 106 GLU A N 1
ATOM 776 C CA . GLU A 1 106 ? -14.355 14.575 19.815 1.00 93.94 106 GLU A CA 1
ATOM 777 C C . GLU A 1 106 ? -15.611 15.277 19.266 1.00 93.94 106 GLU A C 1
ATOM 779 O O . GLU A 1 106 ? -16.721 14.769 19.407 1.00 93.94 106 GLU A O 1
ATOM 784 N N . ASP A 1 107 ? -15.432 16.401 18.567 1.00 94.88 107 ASP A N 1
ATOM 785 C CA . ASP A 1 107 ? -16.484 17.183 17.910 1.00 94.88 107 ASP A CA 1
ATOM 786 C C . ASP A 1 107 ? -17.077 16.516 16.655 1.00 94.88 107 ASP A C 1
ATOM 788 O O . ASP A 1 107 ? -18.186 16.861 16.244 1.00 94.88 107 ASP A O 1
ATOM 792 N N . ARG A 1 108 ? -16.376 15.540 16.063 1.00 95.44 108 ARG A N 1
ATOM 793 C CA . ARG A 1 108 ? -16.855 14.767 14.904 1.00 95.44 108 ARG A CA 1
ATOM 794 C C . ARG A 1 108 ? -17.602 13.489 15.290 1.00 95.44 108 ARG A C 1
ATOM 796 O O . ARG A 1 108 ? -18.244 12.882 14.434 1.00 95.44 108 ARG A O 1
ATOM 803 N N . CYS A 1 109 ? -17.536 13.046 16.544 1.00 96.19 109 CYS A N 1
ATOM 804 C CA . CYS A 1 109 ? -18.206 11.822 16.980 1.00 96.19 109 CYS A CA 1
ATOM 805 C C . CYS A 1 109 ? -19.737 11.951 16.881 1.00 96.19 109 CYS A C 1
ATOM 807 O O . CYS A 1 109 ? -20.358 12.701 17.629 1.00 96.19 109 CYS A O 1
ATOM 809 N N . GLY A 1 110 ? -20.352 11.197 15.965 1.00 95.50 110 GLY A N 1
ATOM 810 C CA . GLY A 1 110 ? -21.786 11.300 15.677 1.00 95.50 110 GLY A CA 1
ATOM 811 C C . GLY A 1 110 ? -22.141 12.431 14.704 1.00 95.50 110 GLY A C 1
ATOM 812 O O . GLY A 1 110 ? -23.293 12.863 14.677 1.00 95.50 110 GLY A O 1
ATOM 813 N N . GLU A 1 111 ? -21.178 12.916 13.909 1.00 95.81 111 GLU A N 1
ATOM 814 C CA . GLU A 1 111 ? -21.413 13.952 12.896 1.00 95.81 111 GLU A CA 1
ATOM 815 C C . GLU A 1 111 ? -22.551 13.579 11.928 1.00 95.81 111 GLU A C 1
ATOM 817 O O . GLU A 1 111 ? -22.753 12.414 11.569 1.00 95.81 111 GLU A O 1
ATOM 822 N N . THR A 1 112 ? -23.272 14.593 11.436 1.00 96.38 112 THR A N 1
ATOM 823 C CA . THR A 1 112 ? -24.083 14.404 10.226 1.00 96.38 112 THR A CA 1
ATOM 824 C C . THR A 1 112 ? -23.131 14.146 9.069 1.00 96.38 112 THR A C 1
ATOM 826 O O . THR A 1 112 ? -22.189 14.909 8.858 1.00 96.38 112 THR A O 1
ATOM 829 N N . ARG A 1 113 ? -23.365 13.058 8.334 1.00 95.00 113 ARG A N 1
ATOM 830 C CA . ARG A 1 113 ? -22.451 12.603 7.291 1.00 95.00 113 ARG A CA 1
ATOM 831 C C . ARG A 1 113 ? -22.219 13.685 6.230 1.00 95.00 113 ARG A C 1
ATOM 833 O O . ARG A 1 113 ? -23.159 14.138 5.581 1.00 95.00 113 ARG A O 1
ATOM 840 N N . ASN A 1 114 ? -20.951 14.020 6.016 1.00 93.94 114 ASN A N 1
ATOM 841 C CA . ASN A 1 114 ? -20.490 14.867 4.924 1.00 93.94 114 ASN A CA 1
ATOM 842 C C . ASN A 1 114 ? -19.622 14.031 3.977 1.00 93.94 114 ASN A C 1
ATOM 844 O O . ASN A 1 114 ? -18.500 13.679 4.333 1.00 93.94 114 ASN A O 1
ATOM 848 N N . ASP A 1 115 ? -20.126 13.739 2.774 1.00 91.12 115 ASP A N 1
ATOM 849 C CA . ASP A 1 115 ? -19.407 12.917 1.791 1.00 91.12 115 ASP A CA 1
ATOM 850 C C . ASP A 1 115 ? -18.096 13.564 1.297 1.00 91.12 115 ASP A C 1
ATOM 852 O O . ASP A 1 115 ? -17.301 12.879 0.655 1.00 91.12 115 ASP A O 1
ATOM 856 N N . ASP A 1 116 ? -17.837 14.852 1.567 1.00 90.88 116 ASP A N 1
ATOM 857 C CA . ASP A 1 116 ? -16.562 15.515 1.245 1.00 90.88 116 ASP A CA 1
ATOM 858 C C . ASP A 1 116 ? -15.426 15.204 2.225 1.00 90.88 116 ASP A C 1
ATOM 860 O O . ASP A 1 116 ? -14.259 15.457 1.911 1.00 90.88 116 ASP A O 1
ATOM 864 N N . HIS A 1 117 ? -15.733 14.610 3.380 1.00 94.19 117 HIS A N 1
ATOM 865 C CA . HIS A 1 117 ? -14.715 14.177 4.329 1.00 94.19 117 HIS A CA 1
ATOM 866 C C . HIS A 1 117 ? -13.849 13.038 3.764 1.00 94.19 117 HIS A C 1
ATOM 868 O O . HIS A 1 117 ? -14.280 12.200 2.972 1.00 94.19 117 HIS A O 1
ATOM 874 N N . ALA A 1 118 ? -12.583 12.994 4.183 1.00 90.75 118 ALA A N 1
ATOM 875 C CA . ALA A 1 118 ? -11.642 11.962 3.768 1.00 90.75 118 ALA A CA 1
ATOM 876 C C . ALA A 1 118 ? -12.043 10.569 4.290 1.00 90.75 118 ALA A C 1
ATOM 878 O O . ALA A 1 118 ? -11.795 9.556 3.625 1.00 90.75 118 ALA A O 1
ATOM 879 N N . CYS A 1 119 ? -12.645 10.558 5.474 1.00 89.69 119 CYS A N 1
ATOM 880 C CA . CYS A 1 119 ? -13.198 9.435 6.212 1.00 89.69 119 CYS A CA 1
ATOM 881 C C . CYS A 1 119 ? -14.233 9.985 7.203 1.00 89.69 119 CYS A C 1
ATOM 883 O O . CYS A 1 119 ? -14.189 11.168 7.554 1.00 89.69 119 CYS A O 1
ATOM 885 N N . HIS A 1 120 ? -15.160 9.154 7.666 1.00 93.38 120 HIS A N 1
ATOM 886 C CA . HIS A 1 120 ? -16.335 9.627 8.405 1.00 93.38 120 HIS A CA 1
ATOM 887 C C . HIS A 1 120 ? -16.290 9.278 9.897 1.00 93.38 120 HIS A C 1
ATOM 889 O O . HIS A 1 120 ? -15.578 8.369 10.328 1.00 93.38 120 HIS A O 1
ATOM 895 N N . CYS A 1 121 ? -17.082 10.007 10.680 1.00 95.06 121 CYS A N 1
ATOM 896 C CA . CYS A 1 121 ? -17.294 9.773 12.111 1.00 95.06 121 CYS A CA 1
ATOM 897 C C . CYS A 1 121 ? -18.799 9.721 12.460 1.00 95.06 121 CYS A C 1
ATOM 899 O O . CYS A 1 121 ? -19.205 9.927 13.606 1.00 95.06 121 CYS A O 1
ATOM 901 N N . SER A 1 122 ? -19.636 9.471 11.452 1.00 95.69 122 SER A N 1
ATOM 902 C CA . SER A 1 122 ? -21.093 9.375 11.539 1.00 95.69 122 SER A CA 1
ATOM 903 C C . SER A 1 122 ? -21.549 7.984 11.995 1.00 95.69 122 SER A C 1
ATOM 905 O O . SER A 1 122 ? -20.838 6.992 11.844 1.00 95.69 122 SER A O 1
ATOM 907 N N . GLU A 1 123 ? -22.767 7.865 12.531 1.00 94.00 123 GLU A N 1
ATOM 908 C CA . GLU A 1 123 ? -23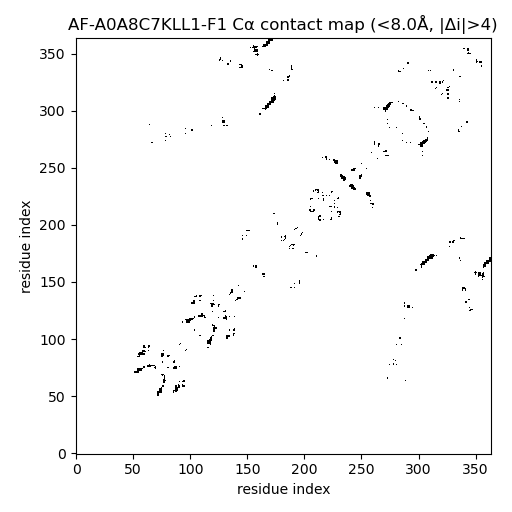.272 6.571 13.028 1.00 94.00 123 GLU A CA 1
ATOM 909 C C . GLU A 1 123 ? -23.511 5.507 11.938 1.00 94.00 123 GLU A C 1
ATOM 911 O O . GLU A 1 123 ? -23.628 4.327 12.259 1.00 94.00 123 GLU A O 1
ATOM 916 N N . ASP A 1 124 ? -23.522 5.869 10.654 1.00 92.06 124 ASP A N 1
ATOM 917 C CA . ASP A 1 124 ? -23.590 4.913 9.541 1.00 92.06 124 ASP A CA 1
ATOM 918 C C . ASP A 1 124 ? -22.212 4.445 9.043 1.00 92.06 124 ASP A C 1
ATOM 920 O O . ASP A 1 124 ? -22.130 3.404 8.389 1.00 92.06 124 ASP A O 1
ATOM 924 N N . CYS A 1 125 ? -21.128 5.179 9.331 1.00 89.81 125 CYS A N 1
ATOM 925 C CA . CYS A 1 125 ? -19.899 5.082 8.536 1.00 89.81 125 CYS A CA 1
ATOM 926 C C . CYS A 1 125 ? -19.284 3.681 8.524 1.00 89.81 125 CYS A C 1
ATOM 928 O O . CYS A 1 125 ? -18.827 3.192 7.491 1.00 89.81 125 CYS A O 1
ATOM 930 N N . LEU A 1 126 ? -19.314 2.985 9.662 1.00 84.00 126 LEU A N 1
ATOM 931 C CA . LEU A 1 126 ? -18.624 1.706 9.749 1.00 84.00 126 LEU A CA 1
ATOM 932 C C . LEU A 1 126 ? -19.455 0.592 9.071 1.00 84.00 126 LEU A C 1
ATOM 934 O O . LEU A 1 126 ? -18.887 -0.391 8.612 1.00 84.00 126 LEU A O 1
ATOM 938 N N . ALA A 1 127 ? -20.784 0.749 8.967 1.00 82.62 127 ALA A N 1
ATOM 939 C CA . ALA A 1 127 ? -21.636 -0.139 8.166 1.00 82.62 127 ALA A CA 1
ATOM 940 C C . ALA A 1 127 ? -21.419 0.074 6.654 1.00 82.62 127 ALA A C 1
ATOM 942 O O . ALA A 1 127 ? -21.756 -0.787 5.846 1.00 82.62 127 ALA A O 1
ATOM 943 N N . ARG A 1 128 ? -20.829 1.218 6.279 1.00 82.44 128 ARG A N 1
ATOM 944 C CA . ARG A 1 128 ? -20.368 1.544 4.923 1.00 82.44 128 ARG A CA 1
ATOM 945 C C . ARG A 1 128 ? -18.869 1.282 4.712 1.00 82.44 128 ARG A C 1
ATOM 947 O O . ARG A 1 128 ? -18.380 1.495 3.605 1.00 82.44 128 ARG A O 1
ATOM 954 N N . GLY A 1 129 ? -18.152 0.828 5.746 1.00 80.50 129 GLY A N 1
ATOM 955 C CA . GLY A 1 129 ? -16.714 0.548 5.708 1.00 80.50 129 GLY A CA 1
ATOM 956 C C . GLY A 1 129 ? -15.832 1.777 5.448 1.00 80.50 129 GLY A C 1
ATOM 957 O O . GLY A 1 129 ? -14.805 1.642 4.784 1.00 80.50 129 GLY A O 1
ATOM 958 N N . ASP A 1 130 ? -16.239 2.978 5.892 1.00 87.12 130 ASP A N 1
ATOM 959 C CA . ASP A 1 130 ? -15.595 4.243 5.487 1.00 87.12 130 ASP A CA 1
ATOM 960 C C . ASP A 1 130 ? -15.293 5.260 6.608 1.00 87.12 130 ASP A C 1
ATOM 962 O O . ASP A 1 130 ? -15.159 6.465 6.348 1.00 87.12 130 ASP A O 1
ATOM 966 N N . CYS A 1 131 ? -15.137 4.797 7.851 1.00 89.38 131 CYS A N 1
ATOM 967 C CA . CYS A 1 131 ? -14.756 5.678 8.957 1.00 89.38 131 CYS A CA 1
ATOM 968 C C . CYS A 1 131 ? -13.263 5.977 9.020 1.00 89.38 131 CYS A C 1
ATOM 970 O O . CYS A 1 131 ? -12.424 5.282 8.446 1.00 89.38 131 CYS A O 1
ATOM 972 N N . CYS A 1 132 ? -12.922 6.997 9.802 1.00 88.00 132 CYS A N 1
ATOM 973 C CA . CYS A 1 132 ? -11.542 7.230 10.203 1.00 88.00 132 CYS A CA 1
ATOM 974 C C . CYS A 1 132 ? -11.068 6.121 11.152 1.00 88.00 132 CYS A C 1
ATOM 976 O O . CYS A 1 132 ? -11.851 5.580 11.936 1.00 88.00 132 CYS A O 1
ATOM 978 N N . THR A 1 133 ? -9.788 5.759 11.080 1.00 82.25 133 THR A N 1
ATOM 979 C CA . THR A 1 133 ? -9.241 4.543 11.717 1.00 82.25 133 THR A CA 1
ATOM 980 C C . THR A 1 133 ? -9.438 4.524 13.237 1.00 82.25 133 THR A C 1
ATOM 982 O O . THR A 1 133 ? -9.813 3.498 13.802 1.00 82.25 133 THR A O 1
ATOM 985 N N . ASN A 1 134 ? -9.296 5.684 13.880 1.00 83.12 134 ASN A N 1
ATOM 986 C CA . ASN A 1 134 ? -9.461 5.882 15.319 1.00 83.12 134 ASN A CA 1
ATOM 987 C C . ASN A 1 134 ? -10.927 5.970 15.801 1.00 83.12 134 ASN A C 1
ATOM 989 O O . ASN A 1 134 ? -11.136 6.088 17.010 1.00 83.12 134 ASN A O 1
ATOM 993 N N . TYR A 1 135 ? -11.939 5.919 14.916 1.00 87.94 135 TYR A N 1
ATOM 994 C CA . TYR A 1 135 ? -13.345 6.194 15.270 1.00 87.94 135 TYR A CA 1
ATOM 995 C C . TYR A 1 135 ? -13.829 5.388 16.475 1.00 87.94 135 TYR A C 1
ATOM 997 O O . TYR A 1 135 ? -14.419 5.951 17.390 1.00 87.94 135 TYR A O 1
ATOM 1005 N N . LYS A 1 136 ? -13.593 4.072 16.506 1.00 85.44 136 LYS A N 1
ATOM 1006 C CA . LYS A 1 136 ? -14.072 3.250 17.622 1.00 85.44 136 LYS A CA 1
ATOM 1007 C C . LYS A 1 136 ? -13.377 3.600 18.937 1.00 85.44 136 LYS A C 1
ATOM 1009 O O . LYS A 1 136 ? -14.049 3.747 19.955 1.00 85.44 136 LYS A O 1
ATOM 1014 N N . ALA A 1 137 ? -12.057 3.769 18.904 1.00 84.69 137 ALA A N 1
ATOM 1015 C CA . ALA A 1 137 ? -11.288 4.085 20.100 1.00 84.69 137 ALA A CA 1
ATOM 1016 C C . ALA A 1 137 ? -11.680 5.449 20.692 1.00 84.69 137 ALA A C 1
ATOM 1018 O O . ALA A 1 137 ? -11.752 5.602 21.906 1.00 84.69 137 ALA A O 1
ATOM 1019 N N . LEU A 1 138 ? -11.992 6.426 19.833 1.00 87.56 138 LEU A N 1
ATOM 1020 C CA . LEU A 1 138 ? -12.385 7.767 20.260 1.00 87.56 138 LEU A CA 1
ATOM 1021 C C . LEU A 1 138 ? -13.884 7.890 20.585 1.00 87.56 138 LEU A C 1
ATOM 1023 O O . LEU A 1 138 ? -14.249 8.382 21.646 1.00 87.56 138 LEU A O 1
ATOM 1027 N N . CYS A 1 139 ? -14.756 7.446 19.678 1.00 91.69 139 CYS A N 1
ATOM 1028 C CA . CYS A 1 139 ? -16.197 7.710 19.720 1.00 91.69 139 CYS A CA 1
ATOM 1029 C C . CYS A 1 139 ? -17.033 6.579 20.340 1.00 91.69 139 CYS A C 1
ATOM 1031 O O . CYS A 1 139 ? -18.205 6.800 20.645 1.00 91.69 139 CYS A O 1
ATOM 1033 N N . LYS A 1 140 ? -16.482 5.364 20.498 1.00 89.88 140 LYS A N 1
ATOM 1034 C CA . LYS A 1 140 ? -17.169 4.215 21.128 1.00 89.88 140 LYS A CA 1
ATOM 1035 C C . LYS A 1 140 ? -16.528 3.750 22.439 1.00 89.88 140 LYS A C 1
ATOM 1037 O O . LYS A 1 140 ? -17.143 2.959 23.147 1.00 89.88 140 LYS A O 1
ATOM 1042 N N . GLY A 1 141 ? -15.351 4.273 22.790 1.00 86.75 141 GLY A N 1
ATOM 1043 C CA . GLY A 1 141 ? -14.621 3.888 24.000 1.00 86.75 141 GLY A CA 1
ATOM 1044 C C . GLY A 1 141 ? -13.899 2.541 23.895 1.00 86.75 141 GLY A C 1
ATOM 1045 O O . GLY A 1 141 ? -13.534 1.975 24.924 1.00 86.75 141 GLY A O 1
ATOM 1046 N N . ASP A 1 142 ? -13.693 2.022 22.678 1.00 83.88 142 ASP A N 1
ATOM 1047 C CA . ASP A 1 142 ? -12.856 0.839 22.455 1.00 83.88 142 ASP A CA 1
ATOM 1048 C C . ASP A 1 142 ? -11.397 1.133 22.859 1.00 83.88 142 ASP A C 1
ATOM 1050 O O . ASP A 1 142 ? -10.901 2.258 22.774 1.00 83.88 142 ASP A O 1
ATOM 1054 N N . THR A 1 143 ? -10.654 0.097 23.232 1.00 80.38 143 THR A N 1
ATOM 1055 C CA . THR A 1 143 ? -9.200 0.200 23.379 1.00 80.38 143 THR A CA 1
ATOM 1056 C C . THR A 1 143 ? -8.501 0.351 22.026 1.00 80.38 143 THR A C 1
ATOM 1058 O O . THR A 1 143 ? -8.950 -0.153 20.988 1.00 80.38 143 THR A O 1
ATOM 1061 N N . LYS A 1 144 ? -7.351 1.026 22.041 1.00 76.69 144 LYS A N 1
ATOM 1062 C CA . LYS A 1 144 ? -6.396 1.014 20.934 1.00 76.69 144 LYS A CA 1
ATOM 1063 C C . LYS A 1 144 ? -5.715 -0.346 20.859 1.00 76.69 144 LYS A C 1
ATOM 1065 O O . LYS A 1 144 ? -5.268 -0.856 21.883 1.00 76.69 144 LYS A O 1
ATOM 1070 N N . TRP A 1 145 ? -5.521 -0.892 19.656 1.00 77.19 145 TRP A N 1
ATOM 1071 C CA . TRP A 1 145 ? -4.853 -2.196 19.497 1.00 77.19 145 TRP A CA 1
ATOM 1072 C C . TRP A 1 145 ? -3.467 -2.241 20.154 1.00 77.19 145 TRP A C 1
ATOM 1074 O O . TRP A 1 145 ? -3.035 -3.283 20.645 1.00 77.19 145 TRP A O 1
ATOM 1084 N N . VAL A 1 146 ? -2.751 -1.115 20.155 1.00 78.44 146 VAL A N 1
ATOM 1085 C CA . VAL A 1 146 ? -1.396 -1.014 20.715 1.00 78.44 146 VAL A CA 1
ATOM 1086 C C . VAL A 1 146 ? -1.363 -1.051 22.248 1.00 78.44 146 VAL A C 1
ATOM 1088 O O . VAL A 1 146 ? -0.321 -1.371 22.825 1.00 78.44 146 VAL A O 1
ATOM 1091 N N . ASP A 1 147 ? -2.505 -0.759 22.874 1.00 83.06 147 ASP A N 1
ATOM 1092 C CA . ASP A 1 147 ? -2.705 -0.724 24.323 1.00 83.06 147 ASP A CA 1
ATOM 1093 C C . ASP A 1 147 ? -3.343 -2.021 24.858 1.00 83.06 147 ASP A C 1
ATOM 1095 O O . ASP A 1 147 ? -3.228 -2.300 26.048 1.00 83.06 147 ASP A O 1
ATOM 1099 N N . ASP A 1 148 ? -3.950 -2.846 23.992 1.00 83.50 148 ASP A N 1
ATOM 1100 C CA . ASP A 1 148 ? -4.350 -4.219 24.332 1.00 83.50 148 ASP A CA 1
ATOM 1101 C C . ASP A 1 148 ? -3.126 -5.088 24.701 1.00 83.50 148 ASP A C 1
ATOM 1103 O O . ASP A 1 148 ? -1.991 -4.806 24.301 1.00 83.50 148 ASP A O 1
ATOM 1107 N N . GLU A 1 149 ? -3.353 -6.231 25.347 1.00 88.81 149 GLU A N 1
ATOM 1108 C CA . GLU A 1 149 ? -2.310 -7.241 25.578 1.00 88.81 149 GLU A CA 1
ATOM 1109 C C . GLU A 1 149 ? -1.955 -8.044 24.304 1.00 88.81 149 GLU A C 1
ATOM 1111 O O . GLU A 1 149 ? -2.570 -7.887 23.238 1.00 88.81 149 GLU A O 1
ATOM 1116 N N . CYS A 1 150 ? -0.906 -8.874 24.381 1.00 86.56 150 CYS A N 1
ATOM 1117 C CA . CYS A 1 150 ? -0.643 -9.917 23.381 1.00 86.56 150 CYS A CA 1
ATOM 1118 C C . CYS A 1 150 ? -1.527 -11.145 23.660 1.00 86.56 150 CYS A C 1
ATOM 1120 O O . CYS A 1 150 ? -1.538 -11.651 24.779 1.00 86.56 150 CYS A O 1
ATOM 1122 N N . GLU A 1 151 ? -2.177 -11.683 22.629 1.00 86.06 151 GLU A N 1
ATOM 1123 C CA . GLU A 1 151 ? -2.963 -12.923 22.697 1.00 86.06 151 GLU A CA 1
ATOM 1124 C C . GLU A 1 151 ? -2.445 -13.930 21.659 1.00 86.06 151 GLU A C 1
ATOM 1126 O O . GLU A 1 151 ? -2.025 -13.540 20.566 1.00 86.06 151 GLU A O 1
ATOM 1131 N N . GLU A 1 152 ? -2.441 -15.223 21.999 1.00 86.19 152 GLU A N 1
ATOM 1132 C CA . GLU A 1 152 ? -1.968 -16.280 21.098 1.00 86.19 152 GLU A CA 1
ATOM 1133 C C . GLU A 1 152 ? -3.062 -16.693 20.104 1.00 86.19 152 GLU A C 1
ATOM 1135 O O . GLU A 1 152 ? -4.098 -17.250 20.469 1.00 86.19 152 GLU A O 1
ATOM 1140 N N . ILE A 1 153 ? -2.798 -16.452 18.820 1.00 84.06 153 ILE A N 1
ATOM 1141 C CA . ILE A 1 153 ? -3.703 -16.769 17.712 1.00 84.06 153 ILE A CA 1
ATOM 1142 C C . ILE A 1 153 ? -3.532 -18.247 17.335 1.00 84.06 153 ILE A C 1
ATOM 1144 O O . ILE A 1 153 ? -2.723 -18.602 16.476 1.00 84.06 153 ILE A O 1
ATOM 1148 N N . THR A 1 154 ? -4.282 -19.127 18.003 1.00 85.69 154 THR A N 1
ATOM 1149 C CA . THR A 1 154 ? -4.218 -20.589 17.775 1.00 85.69 154 THR A CA 1
ATOM 1150 C C . THR A 1 154 ? -4.942 -21.045 16.501 1.00 85.69 154 THR A C 1
ATOM 1152 O O . THR A 1 154 ? -4.639 -22.107 15.955 1.00 85.69 154 THR A O 1
ATOM 1155 N N . GLY A 1 155 ? -5.859 -20.227 15.983 1.00 79.50 155 GLY A N 1
ATOM 1156 C CA . GLY A 1 155 ? -6.558 -20.431 14.718 1.00 79.50 155 GLY A CA 1
ATOM 1157 C C . GLY A 1 155 ? -7.090 -19.105 14.169 1.00 79.50 155 GLY A C 1
ATOM 1158 O O . GLY A 1 155 ? -7.148 -18.122 14.904 1.00 79.50 155 GLY A O 1
ATOM 1159 N N . PRO A 1 156 ? -7.454 -19.039 12.878 1.00 79.25 156 PRO A N 1
ATOM 1160 C CA . PRO A 1 156 ? -8.037 -17.836 12.310 1.00 79.25 156 PRO A CA 1
ATOM 1161 C C . PRO A 1 156 ? -9.502 -17.718 12.740 1.00 79.25 156 PRO A C 1
ATOM 1163 O O . PRO A 1 156 ? -10.380 -18.360 12.164 1.00 79.25 156 PRO A O 1
ATOM 1166 N N . GLU A 1 157 ? -9.772 -16.878 13.733 1.00 81.81 157 GLU A N 1
ATOM 1167 C CA . GLU A 1 157 ? -11.103 -16.287 13.887 1.00 81.81 157 GLU A CA 1
ATOM 1168 C C . GLU A 1 157 ? -11.332 -15.449 12.626 1.00 81.81 157 GLU A C 1
ATOM 1170 O O . GLU A 1 157 ? -10.482 -14.635 12.271 1.00 81.81 157 GLU A O 1
ATOM 1175 N N . CYS A 1 158 ? -12.394 -15.720 11.868 1.00 77.81 158 CYS A N 1
ATOM 1176 C CA . CYS A 1 158 ? -12.622 -15.077 10.577 1.00 77.81 158 CYS A CA 1
ATOM 1177 C C . CYS A 1 158 ? -14.090 -14.687 10.412 1.00 77.81 158 CYS A C 1
ATOM 1179 O O . CYS A 1 158 ? -14.960 -15.516 10.690 1.00 77.81 158 CYS A O 1
ATOM 1181 N N . PRO A 1 159 ? -14.362 -13.485 9.873 1.00 78.31 159 PRO A N 1
ATOM 1182 C CA . PRO A 1 159 ? -15.718 -13.028 9.629 1.00 78.31 159 PRO A CA 1
ATOM 1183 C C . PRO A 1 159 ? -16.476 -13.961 8.688 1.00 78.31 159 PRO A C 1
ATOM 1185 O O . PRO A 1 159 ? -15.898 -14.515 7.748 1.00 78.31 159 PRO A O 1
ATOM 1188 N N . ALA A 1 160 ? -17.790 -14.087 8.884 1.00 81.75 160 ALA A N 1
ATOM 1189 C CA . ALA A 1 160 ? -18.648 -14.807 7.947 1.00 81.75 160 ALA A CA 1
ATOM 1190 C C . ALA A 1 160 ? -18.425 -14.297 6.507 1.00 81.75 160 ALA A C 1
ATOM 1192 O O . ALA A 1 160 ? -18.433 -13.092 6.267 1.00 81.75 160 ALA A O 1
ATOM 1193 N N . GLY A 1 161 ? -18.184 -15.225 5.574 1.00 85.94 161 GLY A N 1
ATOM 1194 C CA . GLY A 1 161 ? -17.803 -14.929 4.186 1.00 85.94 161 GLY A CA 1
ATOM 1195 C C . GLY A 1 161 ? -16.297 -15.017 3.894 1.00 85.94 161 GLY A C 1
ATOM 1196 O O . GLY A 1 161 ? -15.892 -15.246 2.753 1.00 85.94 161 GLY A O 1
ATOM 1197 N N . PHE A 1 162 ? -15.422 -14.923 4.903 1.00 86.44 162 PHE A N 1
ATOM 1198 C CA . PHE A 1 162 ? -13.986 -15.165 4.723 1.00 86.44 162 PHE A CA 1
ATOM 1199 C C . PHE A 1 162 ? -13.682 -16.666 4.699 1.00 86.44 162 PHE A C 1
ATOM 1201 O O . PHE A 1 162 ? -13.611 -17.330 5.729 1.00 86.44 162 PHE A O 1
ATOM 1208 N N . ILE A 1 163 ? -13.433 -17.204 3.503 1.00 89.69 163 ILE A N 1
ATOM 1209 C CA . ILE A 1 163 ? -13.101 -18.629 3.314 1.00 89.69 163 ILE A CA 1
ATOM 1210 C C . ILE A 1 163 ? -11.644 -18.979 3.666 1.00 89.69 163 ILE A C 1
ATOM 1212 O O . ILE A 1 163 ? -11.257 -20.146 3.610 1.00 89.69 163 ILE A O 1
ATOM 1216 N N . ARG A 1 164 ? -10.804 -17.972 3.939 1.00 88.56 164 ARG A N 1
ATOM 1217 C CA . ARG A 1 164 ? -9.395 -18.103 4.347 1.00 88.56 164 ARG A CA 1
ATOM 1218 C C . ARG A 1 164 ? -8.863 -16.776 4.906 1.00 88.56 164 ARG A C 1
ATOM 1220 O O . ARG A 1 164 ? -9.416 -15.729 4.579 1.00 88.56 164 ARG A O 1
ATOM 1227 N N . PRO A 1 165 ? -7.740 -16.792 5.637 1.00 88.38 165 PRO A N 1
ATOM 1228 C CA . PRO A 1 165 ? -7.020 -15.578 6.002 1.00 88.38 165 PRO A CA 1
ATOM 1229 C C . PRO A 1 165 ? -6.528 -14.746 4.800 1.00 88.38 165 PRO A C 1
ATOM 1231 O O . PRO A 1 165 ? -5.762 -15.287 3.995 1.00 88.38 165 PRO A O 1
ATOM 1234 N N . PRO A 1 166 ? -6.891 -13.454 4.649 1.00 89.81 166 PRO A N 1
ATOM 1235 C CA . PRO A 1 166 ? -6.193 -12.545 3.742 1.00 89.81 166 PRO A CA 1
ATOM 1236 C C . PRO A 1 166 ? -4.743 -12.286 4.185 1.00 89.81 166 PRO A C 1
ATOM 1238 O O . PRO A 1 166 ? -4.406 -12.321 5.369 1.00 89.81 166 PRO A O 1
ATOM 1241 N N . LEU A 1 167 ? -3.882 -11.989 3.214 1.00 88.88 167 LEU A N 1
ATOM 1242 C CA . LEU A 1 167 ? -2.491 -11.578 3.401 1.00 88.88 167 LEU A CA 1
ATOM 1243 C C . LEU A 1 167 ? -2.360 -10.073 3.149 1.00 88.88 167 LEU A C 1
ATOM 1245 O O . LEU A 1 167 ? -2.718 -9.613 2.069 1.00 88.88 167 LEU A O 1
ATOM 1249 N N . ILE A 1 168 ? -1.786 -9.323 4.091 1.00 86.06 168 ILE A N 1
ATOM 1250 C CA . ILE A 1 168 ? -1.421 -7.911 3.908 1.00 86.06 168 ILE A CA 1
ATOM 1251 C C . ILE A 1 168 ? 0.103 -7.794 3.915 1.00 86.06 168 ILE A C 1
ATOM 1253 O O . ILE A 1 168 ? 0.742 -7.958 4.953 1.00 86.06 168 ILE A O 1
ATOM 1257 N N . MET A 1 169 ? 0.688 -7.504 2.755 1.00 87.62 169 MET A N 1
ATOM 1258 C CA . MET A 1 169 ? 2.107 -7.197 2.596 1.00 87.62 169 MET A CA 1
ATOM 1259 C C . MET A 1 169 ? 2.329 -5.699 2.815 1.00 87.62 169 MET A C 1
ATOM 1261 O O . MET A 1 169 ? 1.917 -4.885 1.988 1.00 87.62 169 MET A O 1
ATOM 1265 N N . LEU A 1 170 ? 2.995 -5.333 3.910 1.00 85.06 170 LEU A N 1
ATOM 1266 C CA . LEU A 1 170 ? 3.394 -3.957 4.200 1.00 85.06 170 LEU A CA 1
ATOM 1267 C C . LEU A 1 170 ? 4.908 -3.812 4.012 1.00 85.06 170 LEU A C 1
ATOM 1269 O O . LEU A 1 170 ? 5.706 -4.411 4.733 1.00 85.06 170 LEU A O 1
ATOM 1273 N N . SER A 1 171 ? 5.283 -3.019 3.012 1.00 86.06 171 SER A N 1
ATOM 1274 C CA . SER A 1 171 ? 6.661 -2.661 2.676 1.00 86.06 171 SER A CA 1
ATOM 1275 C C . SER A 1 171 ? 6.979 -1.257 3.185 1.00 86.06 171 SER A C 1
ATOM 1277 O O . SER A 1 171 ? 6.243 -0.313 2.896 1.00 86.06 171 SER A O 1
ATOM 1279 N N . VAL A 1 172 ? 8.093 -1.114 3.902 1.00 87.38 172 VAL A N 1
ATOM 1280 C CA . VAL A 1 172 ? 8.537 0.158 4.492 1.00 87.38 172 VAL A CA 1
ATOM 1281 C C . VAL A 1 172 ? 9.946 0.468 3.972 1.00 87.38 172 VAL A C 1
ATOM 1283 O O . VAL A 1 172 ? 10.908 -0.163 4.403 1.00 87.38 172 VAL A O 1
ATOM 1286 N N . ASP A 1 173 ? 10.078 1.378 2.998 1.00 87.94 173 ASP A N 1
ATOM 1287 C CA . ASP A 1 173 ? 11.343 1.577 2.272 1.00 87.94 173 ASP A CA 1
ATOM 1288 C C . ASP A 1 173 ? 12.464 2.091 3.180 1.00 87.94 173 ASP A C 1
ATOM 1290 O O . ASP A 1 173 ? 12.260 2.969 4.023 1.00 87.94 173 ASP A O 1
ATOM 1294 N N . GLY A 1 174 ? 13.674 1.569 2.981 1.00 87.38 174 GLY A N 1
ATOM 1295 C CA . GLY A 1 174 ? 14.860 1.957 3.741 1.00 87.38 174 GLY A CA 1
ATOM 1296 C C . GLY A 1 174 ? 14.766 1.682 5.247 1.00 87.38 174 GLY A C 1
ATOM 1297 O O . GLY A 1 174 ? 15.544 2.256 6.018 1.00 87.38 174 GLY A O 1
ATOM 1298 N N . PHE A 1 175 ? 13.838 0.829 5.703 1.00 87.31 175 PHE A N 1
ATOM 1299 C CA . PHE A 1 175 ? 13.703 0.497 7.118 1.00 87.31 175 PHE A CA 1
ATOM 1300 C C . PHE A 1 175 ? 14.848 -0.420 7.571 1.00 87.31 175 PHE A C 1
ATOM 1302 O O . PHE A 1 175 ? 14.797 -1.644 7.518 1.00 87.31 175 PHE A O 1
ATOM 1309 N N . ARG A 1 176 ? 15.936 0.180 8.047 1.00 89.00 176 ARG A N 1
ATOM 1310 C CA . ARG A 1 176 ? 17.095 -0.569 8.534 1.00 89.00 176 ARG A CA 1
ATOM 1311 C C . ARG A 1 176 ? 16.756 -1.370 9.797 1.00 89.00 176 ARG A C 1
ATOM 1313 O O . ARG A 1 176 ? 16.189 -0.815 10.734 1.00 89.00 176 ARG A O 1
ATOM 1320 N N . ASP A 1 177 ? 17.247 -2.610 9.888 1.00 90.56 177 ASP A N 1
ATOM 1321 C CA . ASP A 1 177 ? 17.131 -3.519 11.050 1.00 90.56 177 ASP A CA 1
ATOM 1322 C C . ASP A 1 177 ? 17.294 -2.810 12.411 1.00 90.56 177 ASP A C 1
ATOM 1324 O O . ASP A 1 177 ? 16.501 -2.982 13.340 1.00 90.56 177 ASP A O 1
ATOM 1328 N N . SER A 1 178 ? 18.296 -1.931 12.509 1.00 89.19 178 SER A N 1
ATOM 1329 C CA . SER A 1 178 ? 18.643 -1.226 13.737 1.00 89.19 178 SER A CA 1
ATOM 1330 C C . SER A 1 178 ? 17.565 -0.256 14.225 1.00 89.19 178 SER A C 1
ATOM 1332 O O . SER A 1 178 ? 17.609 0.136 15.388 1.00 89.19 178 SER A O 1
ATOM 1334 N N . TYR A 1 179 ? 16.601 0.130 13.384 1.00 83.38 179 TYR A N 1
ATOM 1335 C CA . TYR A 1 179 ? 15.478 0.979 13.784 1.00 83.38 179 TYR A CA 1
ATOM 1336 C C . TYR A 1 179 ? 14.513 0.261 14.727 1.00 83.38 179 TYR A C 1
ATOM 1338 O O . TYR A 1 179 ? 13.970 0.919 15.613 1.00 83.38 179 TYR A O 1
ATOM 1346 N N . MET A 1 180 ? 14.407 -1.076 14.666 1.00 84.50 180 MET A N 1
ATOM 1347 C CA . MET A 1 180 ? 13.643 -1.842 15.662 1.00 84.50 180 MET A CA 1
ATOM 1348 C C . MET A 1 180 ? 14.166 -1.625 17.091 1.00 84.50 180 MET A C 1
ATOM 1350 O O . MET A 1 180 ? 13.399 -1.669 18.047 1.00 84.50 180 MET A O 1
ATOM 1354 N N . LYS A 1 181 ? 15.455 -1.288 17.256 1.00 88.44 181 LYS A N 1
ATOM 1355 C CA . LYS A 1 181 ? 16.062 -0.994 18.568 1.00 88.44 181 LYS A CA 1
ATOM 1356 C C . LYS A 1 181 ? 15.569 0.317 19.197 1.00 88.44 181 LYS A C 1
ATOM 1358 O O . LYS A 1 181 ? 15.876 0.558 20.359 1.00 88.44 181 LYS A O 1
ATOM 1363 N N . LYS A 1 182 ? 14.815 1.154 18.468 1.00 81.12 182 LYS A N 1
ATOM 1364 C CA . LYS A 1 182 ? 14.123 2.325 19.038 1.00 81.12 182 LYS A CA 1
ATOM 1365 C C . LYS A 1 182 ? 12.917 1.911 19.910 1.00 81.12 182 LYS A C 1
ATOM 1367 O O . LYS A 1 182 ? 12.549 2.656 20.815 1.00 81.12 182 LYS A O 1
ATOM 1372 N N . GLY A 1 183 ? 12.355 0.716 19.685 1.00 81.25 183 GLY A N 1
ATOM 1373 C CA . GLY A 1 183 ? 11.366 0.063 20.553 1.00 81.25 183 GLY A CA 1
ATOM 1374 C C . GLY A 1 183 ? 10.047 0.823 20.757 1.00 81.25 183 GLY A C 1
ATOM 1375 O O . GLY A 1 183 ? 9.714 1.756 20.021 1.00 81.25 183 GLY A O 1
ATOM 1376 N N . LYS A 1 184 ? 9.288 0.426 21.795 1.00 80.50 184 LYS A N 1
ATOM 1377 C CA . LYS A 1 184 ? 7.921 0.923 22.070 1.00 80.50 184 LYS A CA 1
ATOM 1378 C C . LYS A 1 184 ? 7.831 2.449 22.214 1.00 80.50 184 LYS A C 1
ATOM 1380 O O . LYS A 1 184 ? 6.802 3.019 21.882 1.00 80.50 184 LYS A O 1
ATOM 1385 N N . ALA A 1 185 ? 8.896 3.116 22.662 1.00 81.31 185 ALA A N 1
ATOM 1386 C CA . ALA A 1 185 ? 8.913 4.570 22.848 1.00 81.31 185 ALA A CA 1
ATOM 1387 C C . ALA A 1 185 ? 8.816 5.374 21.536 1.00 81.31 185 ALA A C 1
ATOM 1389 O O . ALA A 1 185 ? 8.461 6.547 21.577 1.00 81.31 185 ALA A O 1
ATOM 1390 N N . VAL A 1 186 ? 9.148 4.764 20.392 1.00 77.12 186 VAL A N 1
ATOM 1391 C CA . VAL A 1 186 ? 9.193 5.444 19.086 1.00 77.12 186 VAL A CA 1
ATOM 1392 C C . VAL A 1 186 ? 8.310 4.749 18.049 1.00 77.12 186 VAL A C 1
ATOM 1394 O O . VAL A 1 186 ? 7.669 5.420 17.253 1.00 77.12 186 VAL A O 1
ATOM 1397 N N . ILE A 1 187 ? 8.240 3.415 18.069 1.00 76.06 187 ILE A N 1
ATOM 1398 C CA . ILE A 1 187 ? 7.497 2.597 17.095 1.00 76.06 187 ILE A CA 1
ATOM 1399 C C . ILE A 1 187 ? 6.572 1.584 17.802 1.00 76.06 187 ILE A C 1
ATOM 1401 O O . ILE A 1 187 ? 6.714 0.376 17.602 1.00 76.06 187 ILE A O 1
ATOM 1405 N N . PRO A 1 188 ? 5.617 2.030 18.644 1.00 79.25 188 PRO A N 1
ATOM 1406 C CA . PRO A 1 188 ? 4.844 1.147 19.523 1.00 79.25 188 PRO A CA 1
ATOM 1407 C C . PRO A 1 188 ? 4.053 0.066 18.769 1.00 79.25 188 PRO A C 1
ATOM 1409 O O . PRO A 1 188 ? 4.067 -1.089 19.191 1.00 79.25 188 PRO A O 1
ATOM 1412 N N . ASN A 1 189 ? 3.459 0.394 17.614 1.00 78.38 189 ASN A N 1
ATOM 1413 C CA . ASN A 1 189 ? 2.760 -0.584 16.769 1.00 78.38 189 ASN A CA 1
ATOM 1414 C C . ASN A 1 189 ? 3.708 -1.664 16.217 1.00 78.38 189 ASN A C 1
ATOM 1416 O O . ASN A 1 189 ? 3.409 -2.855 16.285 1.00 78.38 189 ASN A O 1
ATOM 1420 N N . MET A 1 190 ? 4.873 -1.256 15.699 1.00 79.19 190 MET A N 1
ATOM 1421 C CA . MET A 1 190 ? 5.865 -2.180 15.131 1.00 79.19 190 MET A CA 1
ATOM 1422 C C . MET A 1 190 ? 6.481 -3.068 16.206 1.00 79.19 190 MET A C 1
ATOM 1424 O O . MET A 1 190 ? 6.700 -4.253 15.977 1.00 79.19 190 MET A O 1
ATOM 1428 N N . GLU A 1 191 ? 6.750 -2.498 17.381 1.00 83.62 191 GLU A N 1
ATOM 1429 C CA . GLU A 1 191 ? 7.290 -3.240 18.512 1.00 83.62 191 GLU A CA 1
ATOM 1430 C C . GLU A 1 191 ? 6.284 -4.281 19.008 1.00 83.62 191 GLU A C 1
ATOM 1432 O O . GLU A 1 191 ? 6.673 -5.429 19.196 1.00 83.62 191 GLU A O 1
ATOM 1437 N N . LYS A 1 192 ? 4.989 -3.942 19.111 1.00 82.31 192 LYS A N 1
ATOM 1438 C CA . LYS A 1 192 ? 3.959 -4.926 19.467 1.00 82.31 192 LYS A CA 1
ATOM 1439 C C . LYS A 1 192 ? 3.846 -6.045 18.420 1.00 82.31 192 LYS A C 1
ATOM 1441 O O . LYS A 1 192 ? 3.776 -7.214 18.796 1.00 82.31 192 LYS A O 1
ATOM 1446 N N . LEU A 1 193 ? 3.915 -5.735 17.119 1.00 83.44 193 LEU A N 1
ATOM 1447 C CA . LEU A 1 193 ? 3.971 -6.767 16.067 1.00 83.44 193 LEU A CA 1
ATOM 1448 C C . LEU A 1 193 ? 5.235 -7.641 16.179 1.00 83.44 193 LEU A C 1
ATOM 1450 O O . LEU A 1 193 ? 5.160 -8.851 15.973 1.00 83.44 193 LEU A O 1
ATOM 1454 N N . ARG A 1 194 ? 6.381 -7.063 16.563 1.00 85.38 194 ARG A N 1
ATOM 1455 C CA . ARG A 1 194 ? 7.634 -7.797 16.802 1.00 85.38 194 ARG A CA 1
ATOM 1456 C C . ARG A 1 194 ? 7.551 -8.718 18.026 1.00 85.38 194 ARG A C 1
ATOM 1458 O O . ARG A 1 194 ? 8.122 -9.805 17.988 1.00 85.38 194 ARG A O 1
ATOM 1465 N N . THR A 1 195 ? 6.898 -8.292 19.109 1.00 91.19 195 THR A N 1
ATOM 1466 C CA . THR A 1 195 ? 6.849 -9.044 20.375 1.00 91.19 195 THR A CA 1
ATOM 1467 C C . THR A 1 195 ? 5.717 -10.060 20.452 1.00 91.19 195 THR A C 1
ATOM 1469 O O . THR A 1 195 ? 5.940 -11.128 21.009 1.00 91.19 195 THR A O 1
ATOM 1472 N N . CYS A 1 196 ? 4.529 -9.757 19.915 1.00 87.12 196 CYS A N 1
ATOM 1473 C CA . CYS A 1 196 ? 3.414 -10.712 19.877 1.00 87.12 196 CYS A CA 1
ATOM 1474 C C . CYS A 1 196 ? 3.486 -11.653 18.657 1.00 87.12 196 CYS A C 1
ATOM 1476 O O . CYS A 1 196 ? 2.850 -12.702 18.654 1.00 87.12 196 CYS A O 1
ATOM 1478 N N . GLY A 1 197 ? 4.204 -11.263 17.596 1.00 86.00 197 GLY A N 1
ATOM 1479 C CA . GLY A 1 197 ? 4.321 -12.017 16.347 1.00 86.00 197 GLY A CA 1
ATOM 1480 C C . GLY A 1 197 ? 5.657 -12.747 16.175 1.00 86.00 197 GLY A C 1
ATOM 1481 O O . GLY A 1 197 ? 6.523 -12.765 17.048 1.00 86.00 197 GLY A O 1
ATOM 1482 N N . THR A 1 198 ? 5.851 -13.335 14.993 1.00 88.94 198 THR A N 1
ATOM 1483 C CA . THR A 1 198 ? 7.141 -13.920 14.593 1.00 88.94 198 THR A CA 1
ATOM 1484 C C . THR A 1 198 ? 8.031 -12.847 13.966 1.00 88.94 198 THR A C 1
ATOM 1486 O O . THR A 1 198 ? 7.605 -12.164 13.038 1.00 88.94 198 THR A O 1
ATOM 1489 N N . HIS A 1 199 ? 9.283 -12.728 14.417 1.00 91.06 199 HIS A N 1
ATOM 1490 C CA . HIS A 1 199 ? 10.267 -11.814 13.831 1.00 91.06 199 HIS A CA 1
ATOM 1491 C C . HIS A 1 199 ? 11.644 -12.470 13.667 1.00 91.06 199 HIS A C 1
ATOM 1493 O O . HIS A 1 199 ? 12.021 -13.366 14.421 1.00 91.06 199 HIS A O 1
ATOM 1499 N N . ALA A 1 200 ? 12.418 -11.977 12.700 1.00 93.69 200 ALA A N 1
ATOM 1500 C CA . ALA A 1 200 ? 13.849 -12.249 12.581 1.00 93.69 200 ALA A CA 1
ATOM 1501 C C . ALA A 1 200 ? 14.659 -11.041 13.101 1.00 93.69 200 ALA A C 1
ATOM 1503 O O . ALA A 1 200 ? 14.159 -9.916 13.043 1.00 93.69 200 ALA A O 1
ATOM 1504 N N . PRO A 1 201 ? 15.915 -11.218 13.561 1.00 93.69 201 PRO A N 1
ATOM 1505 C CA . PRO A 1 201 ? 16.769 -10.094 13.967 1.00 93.69 201 PRO A CA 1
ATOM 1506 C C . PRO A 1 201 ? 17.073 -9.107 12.829 1.00 93.69 201 PRO A C 1
ATOM 1508 O O . PRO A 1 201 ? 17.299 -7.928 13.081 1.00 93.69 201 PRO A O 1
ATOM 1511 N N . TYR A 1 202 ? 17.106 -9.604 11.591 1.00 94.75 202 TYR A N 1
ATOM 1512 C CA . TYR A 1 202 ? 17.195 -8.845 10.345 1.00 94.75 202 TYR A CA 1
ATOM 1513 C C . TYR A 1 202 ? 16.752 -9.744 9.180 1.00 94.75 202 TYR A C 1
ATOM 1515 O O . TYR A 1 202 ? 16.831 -10.972 9.274 1.00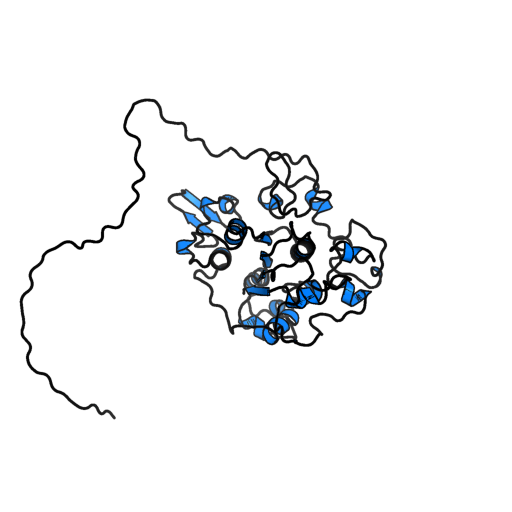 94.75 202 TYR A O 1
ATOM 1523 N N . MET A 1 203 ? 16.341 -9.140 8.065 1.00 94.50 203 MET A N 1
ATOM 1524 C CA . MET A 1 203 ? 16.176 -9.821 6.778 1.00 94.50 203 MET A CA 1
ATOM 1525 C C . MET A 1 203 ? 17.339 -9.434 5.854 1.00 94.50 203 MET A C 1
ATOM 1527 O O . MET A 1 203 ? 17.865 -8.326 5.947 1.00 94.50 203 MET A O 1
ATOM 1531 N N . ARG A 1 204 ? 17.800 -10.353 4.997 1.00 97.19 204 ARG A N 1
ATOM 1532 C CA . ARG A 1 204 ? 18.910 -10.079 4.071 1.00 97.19 204 ARG A CA 1
ATOM 1533 C C . ARG A 1 204 ? 18.355 -9.622 2.713 1.00 97.19 204 ARG A C 1
ATOM 1535 O O . ARG A 1 204 ? 17.703 -10.443 2.070 1.00 97.19 204 ARG A O 1
ATOM 1542 N N . PRO A 1 205 ? 18.640 -8.391 2.254 1.00 97.19 205 PRO A N 1
ATOM 1543 C CA . PRO A 1 205 ? 18.267 -7.947 0.914 1.00 97.19 205 PRO A CA 1
ATOM 1544 C C . PRO A 1 205 ? 19.095 -8.658 -0.166 1.00 97.19 205 PRO A C 1
ATOM 1546 O O . PRO A 1 205 ? 20.183 -9.179 0.102 1.00 97.19 205 PRO A O 1
ATOM 1549 N N . VAL A 1 206 ? 18.611 -8.625 -1.406 1.00 98.00 206 VAL A N 1
ATOM 1550 C CA . VAL A 1 206 ? 19.408 -8.973 -2.591 1.00 98.00 206 VAL A CA 1
ATOM 1551 C C . VAL A 1 206 ? 20.316 -7.817 -3.005 1.00 98.00 206 VAL A C 1
ATOM 1553 O O . VAL A 1 206 ? 20.064 -6.648 -2.694 1.00 98.00 206 VAL A O 1
ATOM 1556 N N . TYR A 1 207 ? 21.379 -8.146 -3.739 1.00 97.44 207 TYR A N 1
ATOM 1557 C CA . TYR A 1 207 ? 22.229 -7.154 -4.386 1.00 97.44 207 TYR A CA 1
ATOM 1558 C C . TYR A 1 207 ? 21.668 -6.774 -5.774 1.00 97.44 207 TYR A C 1
ATOM 1560 O O . TYR A 1 207 ? 21.314 -7.677 -6.530 1.00 97.44 207 TYR A O 1
ATOM 1568 N N . PRO A 1 208 ? 21.638 -5.478 -6.146 1.00 97.50 208 PRO A N 1
ATOM 1569 C CA . PRO A 1 208 ? 21.983 -4.329 -5.311 1.00 97.50 208 PRO A CA 1
ATOM 1570 C C . PRO A 1 208 ? 20.881 -4.019 -4.287 1.00 97.50 208 PRO A C 1
ATOM 1572 O O . PRO A 1 208 ? 19.693 -4.134 -4.583 1.00 97.50 208 PRO A O 1
ATOM 1575 N N . SER A 1 209 ? 21.276 -3.562 -3.093 1.00 96.69 209 SER A N 1
ATOM 1576 C CA . SER A 1 209 ? 20.366 -3.184 -2.000 1.00 96.69 209 SER A CA 1
ATOM 1577 C C . SER A 1 209 ? 19.653 -1.858 -2.311 1.00 96.69 209 SER A C 1
ATOM 1579 O O . SER A 1 209 ? 20.014 -0.788 -1.813 1.00 96.69 209 SER A O 1
ATOM 1581 N N . LYS A 1 210 ? 18.700 -1.936 -3.240 1.00 95.06 210 LYS A N 1
ATOM 1582 C CA . LYS A 1 210 ? 17.891 -0.851 -3.802 1.00 95.06 210 LYS A CA 1
ATOM 1583 C C . LYS A 1 210 ? 16.438 -1.295 -3.943 1.00 95.06 210 LYS A C 1
ATOM 1585 O O . LYS A 1 210 ? 16.175 -2.486 -4.130 1.00 95.06 210 LYS A O 1
ATOM 1590 N N . THR A 1 211 ? 15.523 -0.329 -3.885 1.00 92.25 211 THR A N 1
ATOM 1591 C CA . THR A 1 211 ? 14.086 -0.576 -3.749 1.00 92.25 211 THR A CA 1
ATOM 1592 C C . THR A 1 211 ? 13.497 -1.417 -4.881 1.00 92.25 211 THR A C 1
ATOM 1594 O O . THR A 1 211 ? 12.898 -2.447 -4.603 1.00 92.25 211 THR A O 1
ATOM 1597 N N . PHE A 1 212 ? 13.688 -1.051 -6.156 1.00 93.81 212 PHE A N 1
ATOM 1598 C CA . PHE A 1 212 ? 13.061 -1.785 -7.268 1.00 93.81 212 PHE A CA 1
ATOM 1599 C C . PHE A 1 212 ? 13.515 -3.256 -7.350 1.00 93.81 212 PHE A C 1
ATOM 1601 O O . PHE A 1 212 ? 12.640 -4.123 -7.380 1.00 93.81 212 PHE A O 1
ATOM 1608 N N . PRO A 1 213 ? 14.827 -3.572 -7.301 1.00 96.69 213 PRO A N 1
ATOM 1609 C CA . PRO A 1 213 ? 15.294 -4.956 -7.228 1.00 96.69 213 PRO A CA 1
ATOM 1610 C C . PRO A 1 213 ? 14.712 -5.728 -6.039 1.00 96.69 213 PRO A C 1
ATOM 1612 O O . PRO A 1 213 ? 14.180 -6.816 -6.224 1.00 96.69 213 PRO A O 1
ATOM 1615 N N . ASN A 1 214 ? 14.747 -5.161 -4.827 1.00 96.50 214 ASN A N 1
ATOM 1616 C CA . ASN A 1 214 ? 14.331 -5.886 -3.622 1.00 96.50 214 ASN A CA 1
ATOM 1617 C C . ASN A 1 214 ? 12.815 -6.080 -3.535 1.00 96.50 214 ASN A C 1
ATOM 1619 O O . ASN A 1 214 ? 12.365 -7.178 -3.217 1.00 96.50 214 ASN A O 1
ATOM 1623 N N . LEU A 1 215 ? 12.013 -5.066 -3.869 1.00 93.94 215 LEU A N 1
ATOM 1624 C CA . LEU A 1 215 ? 10.557 -5.205 -3.858 1.00 93.94 215 LEU A CA 1
ATOM 1625 C C . LEU A 1 215 ? 10.056 -6.150 -4.955 1.00 93.94 215 LEU A C 1
ATOM 1627 O O . LEU A 1 215 ? 9.075 -6.859 -4.737 1.00 93.94 215 LEU A O 1
ATOM 1631 N N . TYR A 1 216 ? 10.733 -6.217 -6.107 1.00 95.94 216 TYR A N 1
ATOM 1632 C CA . TYR A 1 216 ? 10.366 -7.175 -7.149 1.00 95.94 216 TYR A CA 1
ATOM 1633 C C . TYR A 1 216 ? 10.877 -8.597 -6.856 1.00 95.94 216 TYR A C 1
ATOM 1635 O O . TYR A 1 216 ? 10.153 -9.561 -7.110 1.00 95.94 216 TYR A O 1
ATOM 1643 N N . THR A 1 217 ? 12.031 -8.748 -6.194 1.00 97.44 217 THR A N 1
ATOM 1644 C CA . THR A 1 217 ? 12.449 -10.014 -5.563 1.00 97.44 217 THR A CA 1
ATOM 1645 C C . THR A 1 217 ? 11.398 -10.500 -4.562 1.00 97.44 217 THR A C 1
ATOM 1647 O O . THR A 1 217 ? 10.978 -11.649 -4.638 1.00 97.44 217 THR A O 1
ATOM 1650 N N . LEU A 1 218 ? 10.910 -9.640 -3.660 1.00 95.00 218 LEU A N 1
ATOM 1651 C CA . LEU A 1 218 ? 9.877 -10.001 -2.676 1.00 95.00 218 LEU A CA 1
ATOM 1652 C C . LEU A 1 218 ? 8.554 -10.419 -3.330 1.00 95.00 218 LEU A C 1
ATOM 1654 O O . LEU A 1 218 ? 7.881 -11.319 -2.835 1.00 95.00 218 LEU A O 1
ATOM 1658 N N . ALA A 1 219 ? 8.191 -9.791 -4.450 1.00 94.81 219 ALA A N 1
ATOM 1659 C CA . ALA A 1 219 ? 6.988 -10.140 -5.196 1.00 94.81 219 ALA A CA 1
ATOM 1660 C C . ALA A 1 219 ? 7.105 -11.467 -5.969 1.00 94.81 219 ALA A C 1
ATOM 1662 O O . ALA A 1 219 ? 6.081 -12.110 -6.185 1.00 94.81 219 ALA A O 1
ATOM 1663 N N . THR A 1 220 ? 8.306 -11.862 -6.412 1.00 97.00 220 THR A N 1
ATOM 1664 C CA . THR A 1 220 ? 8.525 -12.984 -7.356 1.00 97.00 220 THR A CA 1
ATOM 1665 C C . THR A 1 220 ? 9.258 -14.195 -6.768 1.00 97.00 220 THR A C 1
ATOM 1667 O O . THR A 1 220 ? 9.187 -15.280 -7.339 1.00 97.00 220 THR A O 1
ATOM 1670 N N . GLY A 1 221 ? 9.994 -14.029 -5.666 1.00 97.62 221 GLY A N 1
ATOM 1671 C CA . GLY A 1 221 ? 10.914 -15.035 -5.124 1.00 97.62 221 GLY A CA 1
ATOM 1672 C C . GLY A 1 221 ? 12.194 -15.252 -5.949 1.00 97.62 221 GLY A C 1
ATOM 1673 O O . GLY A 1 221 ? 12.930 -16.199 -5.679 1.00 97.62 221 GLY A O 1
ATOM 1674 N N . LEU A 1 222 ? 12.463 -14.412 -6.955 1.00 98.56 222 LEU A N 1
ATOM 1675 C CA . LEU A 1 222 ? 13.589 -14.551 -7.887 1.00 98.56 222 LEU A CA 1
ATOM 1676 C C . LEU A 1 222 ? 14.727 -13.570 -7.576 1.00 98.56 222 LEU A C 1
ATOM 1678 O O . LEU A 1 222 ? 14.503 -12.524 -6.976 1.00 98.56 222 LEU A O 1
ATOM 1682 N N . TYR A 1 223 ? 15.942 -13.870 -8.046 1.00 98.62 223 TYR A N 1
ATOM 1683 C CA . TYR A 1 223 ? 17.051 -12.912 -8.025 1.00 98.62 223 TYR A CA 1
ATOM 1684 C C . TYR A 1 223 ? 16.921 -11.846 -9.131 1.00 98.62 223 TYR A C 1
ATOM 1686 O O . TYR A 1 223 ? 16.327 -12.127 -10.179 1.00 98.62 223 TYR A O 1
ATOM 1694 N N . PRO A 1 224 ? 17.551 -10.663 -8.970 1.00 98.62 224 PRO A N 1
ATOM 1695 C CA . PRO A 1 224 ? 17.522 -9.593 -9.968 1.00 98.62 224 PRO A CA 1
ATOM 1696 C C . PRO A 1 224 ? 17.955 -9.983 -11.382 1.00 98.62 224 PRO A C 1
ATOM 1698 O O . PRO A 1 224 ? 17.334 -9.548 -12.348 1.00 98.62 224 PRO A O 1
ATOM 1701 N N . GLU A 1 225 ? 18.953 -10.860 -11.510 1.00 98.12 225 GLU A N 1
ATOM 1702 C CA . GLU A 1 225 ? 19.400 -11.417 -12.797 1.00 98.12 225 GLU A CA 1
ATOM 1703 C C . GLU A 1 225 ? 18.343 -12.290 -13.500 1.00 98.12 225 GLU A C 1
ATOM 1705 O O . GLU A 1 225 ? 18.379 -12.439 -14.715 1.00 98.12 225 GLU A O 1
ATOM 1710 N N . SER A 1 226 ? 17.388 -12.853 -12.750 1.00 98.44 226 SER A N 1
ATOM 1711 C CA . SER A 1 226 ? 16.316 -13.711 -13.274 1.00 98.44 226 SER A CA 1
ATOM 1712 C C . SER A 1 226 ? 15.019 -12.944 -13.542 1.00 98.44 226 SER A C 1
ATOM 1714 O O . SER A 1 226 ? 14.305 -13.261 -14.490 1.00 98.44 226 SER A O 1
ATOM 1716 N N . HIS A 1 227 ? 14.694 -11.935 -12.724 1.00 98.31 227 HIS A N 1
ATOM 1717 C CA . HIS A 1 227 ? 13.481 -11.122 -12.891 1.00 98.31 227 HIS A CA 1
ATOM 1718 C C . HIS A 1 227 ? 13.697 -9.815 -13.681 1.00 98.31 227 HIS A C 1
ATOM 1720 O O . HIS A 1 227 ? 12.781 -9.002 -13.787 1.00 98.31 227 HIS A O 1
ATOM 1726 N N . GLY A 1 228 ? 14.902 -9.574 -14.209 1.00 97.81 228 GLY A N 1
ATOM 1727 C CA . GLY A 1 228 ? 15.242 -8.454 -15.104 1.00 97.81 228 GLY A CA 1
ATOM 1728 C C . GLY A 1 228 ? 15.482 -7.104 -14.415 1.00 97.81 228 GLY A C 1
ATOM 1729 O O . GLY A 1 228 ? 16.317 -6.321 -14.859 1.00 97.81 228 GLY A O 1
ATOM 1730 N N . ILE A 1 229 ? 14.803 -6.831 -13.297 1.00 97.94 229 ILE A N 1
ATOM 1731 C CA . ILE A 1 229 ? 14.964 -5.591 -12.514 1.00 97.94 229 ILE A CA 1
ATOM 1732 C C . ILE A 1 229 ? 16.286 -5.577 -11.716 1.00 97.94 229 ILE A C 1
ATOM 1734 O O . ILE A 1 229 ? 16.299 -5.764 -10.500 1.00 97.94 229 ILE A O 1
ATOM 1738 N N . VAL A 1 230 ? 17.410 -5.338 -12.401 1.00 97.75 230 VAL A N 1
ATOM 1739 C CA . VAL A 1 230 ? 18.770 -5.317 -11.817 1.00 97.75 230 VAL A CA 1
ATOM 1740 C C . VAL A 1 230 ? 19.155 -4.002 -11.128 1.00 97.75 230 VAL A C 1
ATOM 1742 O O . VAL A 1 230 ? 20.154 -3.954 -10.411 1.00 97.75 230 VAL A O 1
ATOM 1745 N N . GLY A 1 231 ? 18.372 -2.928 -11.279 1.00 96.62 231 GLY A N 1
ATOM 1746 C CA . GLY A 1 231 ? 18.642 -1.654 -10.610 1.00 96.62 231 GLY A CA 1
ATOM 1747 C C . GLY A 1 231 ? 17.490 -0.648 -10.659 1.00 96.62 231 GLY A C 1
ATOM 1748 O O . GLY A 1 231 ? 16.546 -0.788 -11.428 1.00 96.62 231 GLY A O 1
ATOM 1749 N N . ASN A 1 232 ? 17.595 0.414 -9.852 1.00 94.94 232 ASN A N 1
ATOM 1750 C CA . ASN A 1 232 ? 16.677 1.567 -9.903 1.00 94.94 232 ASN A CA 1
ATOM 1751 C C . ASN A 1 232 ? 16.835 2.393 -11.205 1.00 94.94 232 ASN A C 1
ATOM 1753 O O . ASN A 1 232 ? 15.917 3.115 -11.598 1.00 94.94 232 ASN A O 1
ATOM 1757 N N . SER A 1 233 ? 17.996 2.272 -11.856 1.00 96.19 233 SER A N 1
ATOM 1758 C CA . SER A 1 233 ? 18.289 2.743 -13.212 1.00 96.19 233 SER A CA 1
ATOM 1759 C C . SER A 1 233 ? 19.138 1.678 -13.903 1.00 96.19 233 SER A C 1
ATOM 1761 O O . SER A 1 233 ? 20.081 1.178 -13.288 1.00 96.19 233 SER A O 1
ATOM 1763 N N . MET A 1 234 ? 18.816 1.329 -15.147 1.00 97.00 234 MET A N 1
ATOM 1764 C CA . MET A 1 234 ? 19.520 0.295 -15.918 1.00 97.00 234 MET A CA 1
ATOM 1765 C C . MET A 1 234 ? 19.319 0.513 -17.423 1.00 97.00 234 MET A C 1
ATOM 1767 O O . MET A 1 234 ? 18.287 1.038 -17.839 1.00 97.00 234 MET A O 1
ATOM 1771 N N . HIS A 1 235 ? 20.312 0.124 -18.221 1.00 97.81 235 HIS A N 1
ATOM 1772 C CA . HIS A 1 235 ? 20.264 0.150 -19.682 1.00 97.81 235 HIS A CA 1
ATOM 1773 C C . HIS A 1 235 ? 20.191 -1.284 -20.200 1.00 97.81 235 HIS A C 1
ATOM 1775 O O . HIS A 1 235 ? 20.969 -2.125 -19.748 1.00 97.81 235 HIS A O 1
ATOM 1781 N N . ASP A 1 236 ? 19.290 -1.545 -21.144 1.00 98.06 236 ASP A N 1
ATOM 1782 C CA . ASP A 1 236 ? 19.240 -2.811 -21.872 1.00 98.06 236 ASP A CA 1
ATOM 1783 C C . ASP A 1 236 ? 19.699 -2.572 -23.325 1.00 98.06 236 ASP A C 1
ATOM 1785 O O . ASP A 1 236 ? 19.067 -1.775 -24.028 1.00 98.06 236 ASP A O 1
ATOM 1789 N N . PRO A 1 237 ? 20.785 -3.231 -23.779 1.00 97.81 237 PRO A N 1
ATOM 1790 C CA . PRO A 1 237 ? 21.364 -3.012 -25.103 1.00 97.81 237 PRO A CA 1
ATOM 1791 C C . PRO A 1 237 ? 20.616 -3.737 -26.235 1.00 97.81 237 PRO A C 1
ATOM 1793 O O . PRO A 1 237 ? 20.874 -3.457 -27.401 1.00 97.81 237 PRO A O 1
ATOM 1796 N N . VAL A 1 238 ? 19.710 -4.672 -25.924 1.00 98.00 238 VAL A N 1
ATOM 1797 C CA . VAL A 1 238 ? 18.836 -5.336 -26.909 1.00 98.00 238 VAL A CA 1
ATOM 1798 C C . VAL A 1 238 ? 17.598 -4.478 -27.167 1.00 98.00 238 VAL A C 1
ATOM 1800 O O . VAL A 1 238 ? 17.122 -4.382 -28.295 1.00 98.00 238 VAL A O 1
ATOM 1803 N N . PHE A 1 239 ? 17.087 -3.824 -26.125 1.00 96.94 239 PHE A N 1
ATOM 1804 C CA . PHE A 1 239 ? 15.989 -2.864 -26.216 1.00 96.94 239 PHE A CA 1
ATOM 1805 C C . PHE A 1 239 ? 16.421 -1.458 -26.656 1.00 96.94 239 PHE A C 1
ATOM 1807 O O . PHE A 1 239 ? 15.534 -0.653 -26.950 1.00 96.94 239 PHE A O 1
ATOM 1814 N N . ASP A 1 240 ? 17.730 -1.172 -26.637 1.00 97.12 240 ASP A N 1
ATOM 1815 C CA . ASP A 1 240 ? 18.354 0.159 -26.743 1.00 97.12 240 ASP A CA 1
ATOM 1816 C C . ASP A 1 240 ? 17.607 1.217 -25.909 1.00 97.12 240 ASP A C 1
ATOM 1818 O O . ASP A 1 240 ? 17.161 2.264 -26.383 1.00 97.12 240 ASP A O 1
ATOM 1822 N N . ALA A 1 241 ? 17.365 0.881 -24.639 1.00 97.56 241 ALA A N 1
ATOM 1823 C CA . ALA A 1 241 ? 16.454 1.627 -23.779 1.00 97.56 241 ALA A CA 1
ATOM 1824 C C . ALA A 1 241 ? 16.984 1.781 -22.353 1.00 97.56 241 ALA A C 1
ATOM 1826 O O . ALA A 1 241 ? 17.754 0.963 -21.851 1.00 97.56 241 ALA A O 1
ATOM 1827 N N . ASN A 1 242 ? 16.543 2.848 -21.682 1.00 96.81 242 ASN A N 1
ATOM 1828 C CA . ASN A 1 242 ? 16.957 3.192 -20.324 1.00 96.81 242 ASN A CA 1
ATOM 1829 C C . ASN A 1 242 ? 15.766 3.158 -19.362 1.00 96.81 242 ASN A C 1
ATOM 1831 O O . ASN A 1 242 ? 14.895 4.032 -19.383 1.00 96.81 242 ASN A O 1
ATOM 1835 N N . PHE A 1 243 ? 15.767 2.179 -18.465 1.00 96.19 243 PHE A N 1
ATOM 1836 C CA . PHE A 1 243 ? 14.865 2.123 -17.326 1.00 96.19 243 PHE A CA 1
ATOM 1837 C C . PHE A 1 243 ? 15.303 3.126 -16.251 1.00 96.19 243 PHE A C 1
ATOM 1839 O O . PHE A 1 243 ? 16.491 3.254 -15.946 1.00 96.19 243 PHE A O 1
ATOM 1846 N N . SER A 1 244 ? 14.346 3.817 -15.626 1.00 92.88 244 SER A N 1
ATOM 1847 C CA . SER A 1 244 ? 14.606 4.650 -14.446 1.00 92.88 244 SER A CA 1
ATOM 1848 C C . SER A 1 244 ? 13.347 4.877 -13.607 1.00 92.88 244 SER A C 1
ATOM 1850 O O . SER A 1 244 ? 12.238 4.937 -14.140 1.00 92.88 244 SER A O 1
ATOM 1852 N N . LEU A 1 245 ? 13.524 5.108 -12.301 1.00 84.88 245 LEU A N 1
ATOM 1853 C CA . LEU A 1 245 ? 12.441 5.405 -11.344 1.00 84.88 245 LEU A CA 1
ATOM 1854 C C . LEU A 1 245 ? 11.464 6.505 -11.797 1.00 84.88 245 LEU A C 1
ATOM 1856 O O . LEU A 1 245 ? 10.272 6.444 -11.485 1.00 84.88 245 LEU A O 1
ATOM 1860 N N . ARG A 1 246 ? 11.974 7.537 -12.482 1.00 82.12 246 ARG A N 1
ATOM 1861 C CA . ARG A 1 246 ? 11.214 8.733 -12.890 1.00 82.12 246 ARG A CA 1
ATOM 1862 C C . ARG A 1 246 ? 10.718 8.678 -14.338 1.00 82.12 246 ARG A C 1
ATOM 1864 O O . ARG A 1 246 ? 9.860 9.475 -14.699 1.00 82.12 246 ARG A O 1
ATOM 1871 N N . GLY A 1 247 ? 11.246 7.773 -15.161 1.00 84.19 247 GLY A N 1
ATOM 1872 C CA . GLY A 1 247 ? 10.829 7.619 -16.553 1.00 84.19 247 GLY A CA 1
ATOM 1873 C C . GLY A 1 247 ? 9.497 6.879 -16.691 1.00 84.19 247 GLY A C 1
ATOM 1874 O O . GLY A 1 247 ? 9.124 6.083 -15.829 1.00 84.19 247 GLY A O 1
ATOM 1875 N N . ARG A 1 248 ? 8.800 7.092 -17.816 1.00 88.06 248 ARG A N 1
ATOM 1876 C CA . ARG A 1 248 ? 7.639 6.266 -18.209 1.00 88.06 248 ARG A CA 1
ATOM 1877 C C . ARG A 1 248 ? 8.039 4.875 -18.705 1.00 88.06 248 ARG A C 1
ATOM 1879 O O . ARG A 1 248 ? 7.212 3.976 -18.675 1.00 88.06 248 ARG A O 1
ATOM 1886 N N . GLU A 1 249 ? 9.299 4.681 -19.095 1.00 92.81 249 GLU A N 1
ATOM 1887 C CA . GLU A 1 249 ? 9.821 3.401 -19.598 1.00 92.81 249 GLU A CA 1
ATOM 1888 C C . GLU A 1 249 ? 9.637 2.246 -18.596 1.00 92.81 249 GLU A C 1
ATOM 1890 O O . GLU A 1 249 ? 9.398 1.113 -19.000 1.00 92.81 249 GLU A O 1
ATOM 1895 N N . LYS A 1 250 ? 9.615 2.543 -17.287 1.00 90.69 250 LYS A N 1
ATOM 1896 C CA . LYS A 1 250 ? 9.304 1.560 -16.236 1.00 90.69 250 LYS A CA 1
ATOM 1897 C C . LYS A 1 250 ? 7.903 0.943 -16.337 1.00 90.69 250 LYS A C 1
ATOM 1899 O O . LYS A 1 250 ? 7.651 -0.061 -15.688 1.00 90.69 250 LYS A O 1
ATOM 1904 N N . LEU A 1 251 ? 6.984 1.550 -17.089 1.00 90.19 251 LEU A N 1
ATOM 1905 C CA . LEU A 1 251 ? 5.626 1.036 -17.301 1.00 90.19 251 LEU A CA 1
ATOM 1906 C C . LEU A 1 251 ? 5.570 0.005 -18.437 1.00 90.19 251 LEU A C 1
ATOM 1908 O O . LEU A 1 251 ? 4.560 -0.667 -18.606 1.00 90.19 251 LEU A O 1
ATOM 1912 N N . ASN A 1 252 ? 6.640 -0.134 -19.225 1.00 93.69 252 ASN A N 1
ATOM 1913 C CA . ASN A 1 252 ? 6.693 -1.124 -20.288 1.00 93.69 252 ASN A CA 1
ATOM 1914 C C . ASN A 1 252 ? 6.909 -2.523 -19.687 1.00 93.69 252 ASN A C 1
ATOM 1916 O O . ASN A 1 252 ? 7.909 -2.769 -19.011 1.00 93.69 252 ASN A O 1
ATOM 1920 N N . HIS A 1 253 ? 5.986 -3.451 -19.953 1.00 94.62 253 HIS A N 1
ATOM 1921 C CA . HIS A 1 253 ? 6.016 -4.807 -19.397 1.00 94.62 253 HIS A CA 1
ATOM 1922 C C . HIS A 1 253 ? 7.297 -5.588 -19.752 1.00 94.62 253 HIS A C 1
ATOM 1924 O O . HIS A 1 253 ? 7.666 -6.492 -19.010 1.00 94.62 253 HIS A O 1
ATOM 1930 N N . ARG A 1 254 ? 8.029 -5.204 -20.815 1.00 96.19 254 ARG A N 1
ATOM 1931 C CA . ARG A 1 254 ? 9.278 -5.866 -21.249 1.00 96.19 254 ARG A CA 1
ATOM 1932 C C . ARG A 1 254 ? 10.387 -5.945 -20.191 1.00 96.19 254 ARG A C 1
ATOM 1934 O O . ARG A 1 254 ? 11.251 -6.804 -20.301 1.00 96.19 254 ARG A O 1
ATOM 1941 N N . TRP A 1 255 ? 10.370 -5.068 -19.187 1.00 97.12 255 TRP A N 1
ATOM 1942 C CA . TRP A 1 255 ? 11.362 -5.052 -18.102 1.00 97.12 255 TRP A CA 1
ATOM 1943 C C . TRP A 1 255 ? 11.071 -6.052 -16.975 1.00 97.12 255 TRP A C 1
ATOM 1945 O O . TRP A 1 255 ? 11.960 -6.365 -16.186 1.00 97.12 255 TRP A O 1
ATOM 1955 N N . TRP A 1 256 ? 9.827 -6.518 -16.863 1.00 96.81 256 TRP A N 1
ATOM 1956 C CA . TRP A 1 256 ? 9.299 -7.169 -15.666 1.00 96.81 256 TRP A CA 1
ATOM 1957 C C . TRP A 1 256 ? 9.180 -8.681 -15.884 1.00 96.81 256 TRP A C 1
ATOM 1959 O O . TRP A 1 256 ? 8.138 -9.187 -16.298 1.00 96.81 256 TRP A O 1
ATOM 1969 N N . GLY A 1 257 ? 10.283 -9.396 -15.649 1.00 97.75 257 GLY A N 1
ATOM 1970 C CA . GLY A 1 257 ? 10.351 -10.851 -15.802 1.00 97.75 257 GLY A CA 1
ATOM 1971 C C . GLY A 1 257 ? 9.733 -11.636 -14.636 1.00 97.75 257 GLY A C 1
ATOM 1972 O O . GLY A 1 257 ? 9.390 -11.093 -13.590 1.00 97.75 257 GLY A O 1
ATOM 1973 N N . GLY A 1 258 ? 9.652 -12.959 -14.782 1.00 97.50 258 GLY A N 1
ATOM 1974 C CA . GLY A 1 258 ? 9.109 -13.843 -13.745 1.00 97.50 258 GLY A CA 1
ATOM 1975 C C . GLY A 1 258 ? 7.584 -13.755 -13.599 1.00 97.50 258 GLY A C 1
ATOM 1976 O O . GLY A 1 258 ? 6.871 -13.414 -14.540 1.00 97.50 258 GLY A O 1
ATOM 1977 N N . GLN A 1 259 ? 7.070 -14.114 -12.420 1.00 97.75 259 GLN A N 1
ATOM 1978 C CA . GLN A 1 259 ? 5.641 -14.036 -12.109 1.00 97.75 259 GLN A CA 1
ATOM 1979 C C . GLN A 1 259 ? 5.449 -13.534 -10.670 1.00 97.75 259 GLN A C 1
ATOM 1981 O O . GLN A 1 259 ? 5.757 -14.272 -9.735 1.00 97.75 259 GLN A O 1
ATOM 1986 N N . PRO A 1 260 ? 4.957 -12.301 -10.460 1.00 95.50 260 PRO A N 1
ATOM 1987 C CA . PRO A 1 260 ? 4.752 -11.778 -9.117 1.00 95.50 260 PRO A CA 1
ATOM 1988 C C . PRO A 1 260 ? 3.520 -12.398 -8.434 1.00 95.50 260 PRO A C 1
ATOM 1990 O O . PRO A 1 260 ? 2.661 -13.015 -9.076 1.00 95.50 260 PRO A O 1
ATOM 1993 N N . ILE A 1 261 ? 3.423 -12.226 -7.115 1.00 94.69 261 ILE A N 1
ATOM 1994 C CA . ILE A 1 261 ? 2.391 -12.843 -6.270 1.00 94.69 261 ILE A CA 1
ATOM 1995 C C . ILE A 1 261 ? 0.956 -12.491 -6.691 1.00 94.69 261 ILE A C 1
ATOM 1997 O O . ILE A 1 261 ? 0.102 -13.370 -6.656 1.00 94.69 261 ILE A O 1
ATOM 2001 N N . TRP A 1 262 ? 0.688 -11.267 -7.159 1.00 92.94 262 TRP A N 1
ATOM 2002 C CA . TRP A 1 262 ? -0.648 -10.866 -7.626 1.00 92.94 262 TRP A CA 1
ATOM 2003 C C . TRP A 1 262 ? -1.070 -11.618 -8.900 1.00 92.94 262 TRP A C 1
ATOM 2005 O O . TRP A 1 262 ? -2.127 -12.238 -8.907 1.00 92.94 262 TRP A O 1
ATOM 2015 N N . ILE A 1 263 ? -0.195 -11.718 -9.910 1.00 94.50 263 ILE A N 1
ATOM 2016 C CA . ILE A 1 263 ? -0.442 -12.548 -11.109 1.00 94.50 263 ILE A CA 1
ATOM 2017 C C . ILE A 1 263 ? -0.576 -14.036 -10.741 1.00 94.50 263 ILE A C 1
ATOM 2019 O O . ILE A 1 263 ? -1.351 -14.775 -11.348 1.00 94.50 263 ILE A O 1
ATOM 2023 N N . THR A 1 264 ? 0.182 -14.501 -9.743 1.00 96.62 264 THR A N 1
ATOM 2024 C CA . THR A 1 264 ? 0.089 -15.884 -9.247 1.00 96.62 264 THR A CA 1
ATOM 2025 C C . THR A 1 264 ? -1.257 -16.153 -8.570 1.00 96.62 264 THR A C 1
ATOM 2027 O O . THR A 1 264 ? -1.836 -17.216 -8.788 1.00 96.62 264 THR A O 1
ATOM 2030 N N . ALA A 1 265 ? -1.762 -15.195 -7.791 1.00 94.88 265 ALA A N 1
ATOM 2031 C CA . ALA A 1 265 ? -3.072 -15.247 -7.153 1.00 94.88 265 ALA A CA 1
ATOM 2032 C C . ALA A 1 265 ? -4.200 -15.251 -8.199 1.00 94.88 265 ALA A C 1
ATOM 2034 O O . ALA A 1 265 ? -5.025 -16.166 -8.198 1.00 94.88 265 ALA A O 1
ATOM 2035 N N . GLU A 1 266 ? -4.184 -14.314 -9.151 1.00 93.44 266 GLU A N 1
ATOM 2036 C CA . GLU A 1 266 ? -5.200 -14.196 -10.208 1.00 93.44 266 GLU A CA 1
ATOM 2037 C C . GLU A 1 266 ? -5.307 -15.470 -11.055 1.00 93.44 266 GLU A C 1
ATOM 2039 O O . GLU A 1 266 ? -6.402 -15.999 -11.249 1.00 93.44 266 GLU A O 1
ATOM 2044 N N . LYS A 1 267 ? -4.168 -16.042 -11.477 1.00 96.62 267 LYS A N 1
ATOM 2045 C CA . LYS A 1 267 ? -4.122 -17.327 -12.205 1.00 96.62 267 LYS A CA 1
ATOM 2046 C C . LYS A 1 267 ? -4.680 -18.516 -11.413 1.00 96.62 267 LYS A C 1
ATOM 2048 O O . LYS A 1 267 ? -4.974 -19.547 -12.010 1.00 96.62 267 LYS A O 1
ATOM 2053 N N . GLN A 1 268 ? -4.810 -18.392 -10.093 1.00 96.69 268 GLN A N 1
ATOM 2054 C CA . GLN A 1 268 ? -5.395 -19.394 -9.197 1.00 96.69 268 GLN A CA 1
ATOM 2055 C C . GLN A 1 268 ? -6.807 -19.001 -8.715 1.00 96.69 268 GLN A C 1
ATOM 2057 O O . GLN A 1 268 ? -7.329 -19.611 -7.783 1.00 96.69 268 GLN A O 1
ATOM 2062 N N . GLY A 1 269 ? -7.437 -17.994 -9.335 1.00 94.31 269 GLY A N 1
ATOM 2063 C CA . GLY A 1 269 ? -8.781 -17.528 -8.983 1.00 94.31 269 GLY A CA 1
ATOM 2064 C C . GLY A 1 269 ? -8.851 -16.724 -7.680 1.00 94.31 269 GLY A C 1
ATOM 2065 O O . GLY A 1 269 ? -9.925 -16.596 -7.097 1.00 94.31 269 GLY A O 1
ATOM 2066 N N . VAL A 1 270 ? -7.723 -16.197 -7.197 1.00 94.62 270 VAL A N 1
ATOM 2067 C CA . VAL A 1 270 ? -7.631 -15.405 -5.965 1.00 94.62 270 VAL A CA 1
ATOM 2068 C C . VAL A 1 270 ? -7.426 -13.933 -6.324 1.00 94.62 270 VAL A C 1
ATOM 2070 O O . VAL A 1 270 ? -6.419 -13.570 -6.925 1.00 94.62 270 VAL A O 1
ATOM 2073 N N . LYS A 1 271 ? -8.370 -13.071 -5.935 1.00 94.56 271 LYS A N 1
ATOM 2074 C CA . LYS A 1 271 ? -8.286 -11.622 -6.172 1.00 94.56 271 LYS A CA 1
ATOM 2075 C C . LYS A 1 271 ? -7.163 -10.972 -5.351 1.00 94.56 271 LYS A C 1
ATOM 2077 O O . LYS A 1 271 ? -6.978 -11.302 -4.173 1.00 94.56 271 LYS A O 1
ATOM 2082 N N . ALA A 1 272 ? -6.461 -10.015 -5.956 1.00 93.69 272 ALA A N 1
ATOM 2083 C CA . ALA A 1 272 ? -5.400 -9.226 -5.333 1.00 93.69 272 ALA A CA 1
ATOM 2084 C C . ALA A 1 272 ? -5.685 -7.715 -5.457 1.00 93.69 272 ALA A C 1
ATOM 2086 O O . ALA A 1 272 ? -6.247 -7.274 -6.452 1.00 93.69 272 ALA A O 1
ATOM 2087 N N . GLY A 1 273 ? -5.296 -6.925 -4.452 1.00 92.00 273 GLY A N 1
ATOM 2088 C CA . GLY A 1 273 ? -5.441 -5.464 -4.438 1.00 92.00 273 GLY A CA 1
ATOM 2089 C C . GLY A 1 273 ? -4.142 -4.787 -4.004 1.00 92.00 273 GLY A C 1
ATOM 2090 O O . GLY A 1 273 ? -3.733 -4.891 -2.847 1.00 92.00 273 GLY A O 1
ATOM 2091 N N . THR A 1 274 ? -3.456 -4.095 -4.916 1.00 84.94 274 THR A N 1
ATOM 2092 C CA . THR A 1 274 ? -2.080 -3.618 -4.676 1.00 84.94 274 THR A CA 1
ATOM 2093 C C . THR A 1 274 ? -1.929 -2.104 -4.816 1.00 84.94 274 THR A C 1
ATOM 2095 O O . THR A 1 274 ? -2.110 -1.556 -5.899 1.00 84.94 274 THR A O 1
ATOM 2098 N N . PHE A 1 275 ? -1.485 -1.430 -3.754 1.00 80.94 275 PHE A N 1
ATOM 2099 C CA . PHE A 1 275 ? -0.942 -0.066 -3.770 1.00 80.94 275 PHE A CA 1
ATOM 2100 C C . PHE A 1 275 ? 0.586 -0.097 -3.911 1.00 80.94 275 PHE A C 1
ATOM 2102 O O . PHE A 1 275 ? 1.335 0.284 -3.007 1.00 80.94 275 PHE A O 1
ATOM 2109 N N . PHE A 1 276 ? 1.052 -0.562 -5.070 1.00 69.00 276 PHE A N 1
ATOM 2110 C CA . PHE A 1 276 ? 2.470 -0.600 -5.423 1.00 69.00 276 PHE A CA 1
ATOM 2111 C C . PHE A 1 276 ? 2.830 0.657 -6.236 1.00 69.00 276 PHE A C 1
ATOM 2113 O O . PHE A 1 276 ? 2.252 0.908 -7.290 1.00 69.00 276 PHE A O 1
ATOM 2120 N N . TRP A 1 277 ? 3.760 1.473 -5.727 1.00 63.97 277 TRP A N 1
ATOM 2121 C CA . TRP A 1 277 ? 4.225 2.734 -6.341 1.00 63.97 277 TRP A CA 1
ATOM 2122 C C . TRP A 1 277 ? 3.208 3.871 -6.622 1.00 63.97 277 TRP A C 1
ATOM 2124 O O . TRP A 1 277 ? 3.387 4.600 -7.606 1.00 63.97 277 TRP A O 1
ATOM 2134 N N . PRO A 1 278 ? 2.184 4.129 -5.791 1.00 65.31 278 PRO A N 1
ATOM 2135 C CA . PRO A 1 278 ? 1.237 5.220 -6.014 1.00 65.31 278 PRO A CA 1
ATOM 2136 C C . PRO A 1 278 ? 1.789 6.562 -5.479 1.00 65.31 278 PRO A C 1
ATOM 2138 O O . PRO A 1 278 ? 1.240 7.141 -4.544 1.00 65.31 278 PRO A O 1
ATOM 2141 N N . TRP A 1 279 ? 2.869 7.084 -6.078 1.00 69.06 279 TRP A N 1
ATOM 2142 C CA . TRP A 1 279 ? 3.628 8.270 -5.608 1.00 69.06 279 TRP A CA 1
ATOM 2143 C C . TRP A 1 279 ? 2.798 9.552 -5.367 1.00 69.06 279 TRP A C 1
ATOM 2145 O O . TRP A 1 279 ? 3.288 10.485 -4.737 1.00 69.06 279 TRP A O 1
ATOM 2155 N N . VAL A 1 280 ? 1.565 9.620 -5.878 1.00 81.44 280 VAL A N 1
ATOM 2156 C CA . VAL A 1 280 ? 0.642 10.764 -5.742 1.00 81.44 280 VAL A CA 1
ATOM 2157 C C . VAL A 1 280 ? -0.529 10.516 -4.782 1.00 81.44 280 VAL A C 1
ATOM 2159 O O . VAL A 1 280 ? -1.344 11.410 -4.582 1.00 81.44 280 VAL A O 1
ATOM 2162 N N . ILE A 1 281 ? -0.639 9.319 -4.196 1.00 87.75 281 ILE A N 1
ATOM 2163 C CA . ILE A 1 281 ? -1.709 8.958 -3.254 1.00 87.75 281 ILE A CA 1
ATOM 2164 C C . ILE A 1 281 ? -1.129 8.971 -1.828 1.00 87.75 281 ILE A C 1
ATOM 2166 O O . ILE A 1 281 ? -0.177 8.219 -1.578 1.00 87.75 281 ILE A O 1
ATOM 2170 N N . PRO A 1 282 ? -1.677 9.775 -0.890 1.00 86.81 282 PRO A N 1
ATOM 2171 C CA . PRO A 1 282 ? -1.253 9.794 0.515 1.00 86.81 282 PRO A CA 1
ATOM 2172 C C . PRO A 1 282 ? -1.338 8.412 1.168 1.00 86.81 282 PRO A C 1
ATOM 2174 O O . PRO A 1 282 ? -2.234 7.632 0.834 1.00 86.81 282 PRO A O 1
ATOM 2177 N N . LEU A 1 283 ? -0.434 8.097 2.099 1.00 82.38 283 LEU A N 1
ATOM 2178 C CA . LEU A 1 283 ? -0.366 6.769 2.722 1.00 82.38 283 LEU A CA 1
ATOM 2179 C C . LEU A 1 283 ? -1.674 6.421 3.446 1.00 82.38 283 LEU A C 1
ATOM 2181 O O . LEU A 1 283 ? -2.203 5.325 3.283 1.00 82.38 283 LEU A O 1
ATOM 2185 N N . GLU A 1 284 ? -2.248 7.393 4.146 1.00 82.38 284 GLU A N 1
ATOM 2186 C CA . GLU A 1 284 ? -3.525 7.315 4.849 1.00 82.38 284 GLU A CA 1
ATOM 2187 C C . GLU A 1 284 ? -4.657 6.905 3.890 1.00 82.38 284 GLU A C 1
ATOM 2189 O O . GLU A 1 284 ? -5.473 6.040 4.206 1.00 82.38 284 GLU A O 1
ATOM 2194 N N . ARG A 1 285 ? -4.657 7.441 2.660 1.00 88.44 285 ARG A N 1
ATOM 2195 C CA . ARG A 1 285 ? -5.618 7.069 1.610 1.00 88.44 285 ARG A CA 1
ATOM 2196 C C . ARG A 1 285 ? -5.370 5.660 1.058 1.00 88.44 285 ARG A C 1
ATOM 2198 O O . ARG A 1 285 ? -6.346 4.955 0.802 1.00 88.44 285 ARG A O 1
ATOM 2205 N N . ARG A 1 286 ? -4.110 5.221 0.905 1.00 87.44 286 ARG A N 1
ATOM 2206 C CA . ARG A 1 286 ? -3.774 3.824 0.526 1.00 87.44 286 ARG A CA 1
ATOM 2207 C C . ARG A 1 286 ? -4.354 2.852 1.559 1.00 87.44 286 ARG A C 1
ATOM 2209 O O . ARG A 1 286 ? -5.024 1.887 1.200 1.00 87.44 286 ARG A O 1
ATOM 2216 N N . ILE A 1 287 ? -4.149 3.162 2.838 1.00 83.25 287 ILE A N 1
ATOM 2217 C CA . ILE A 1 287 ? -4.608 2.367 3.977 1.00 83.25 287 ILE A CA 1
ATOM 2218 C C . ILE A 1 287 ? -6.140 2.319 4.074 1.00 83.25 287 ILE A C 1
ATOM 2220 O O . ILE A 1 287 ? -6.701 1.224 4.087 1.00 83.25 287 ILE A O 1
ATOM 2224 N N . LEU A 1 288 ? -6.831 3.466 4.049 1.00 84.75 288 LEU A N 1
ATOM 2225 C CA . LEU A 1 288 ? -8.303 3.508 4.045 1.00 84.75 288 LEU A CA 1
ATOM 2226 C C . LEU A 1 288 ? -8.910 2.745 2.858 1.00 84.75 288 LEU A C 1
ATOM 2228 O O . LEU A 1 288 ? -9.980 2.153 2.980 1.00 84.75 288 LEU A O 1
ATOM 2232 N N . THR A 1 289 ? -8.231 2.725 1.710 1.00 89.88 289 THR A N 1
ATOM 2233 C CA . THR A 1 289 ? -8.713 1.967 0.551 1.00 89.88 289 THR A CA 1
ATOM 2234 C C . THR A 1 289 ? -8.569 0.458 0.753 1.00 89.88 289 THR A C 1
ATOM 2236 O O . THR A 1 289 ? -9.487 -0.279 0.410 1.00 89.88 289 THR A O 1
ATOM 2239 N N . ILE A 1 290 ? -7.476 -0.014 1.367 1.00 87.62 290 ILE A N 1
ATOM 2240 C CA . ILE A 1 290 ? -7.327 -1.432 1.734 1.00 87.62 290 ILE A CA 1
ATOM 2241 C C . ILE A 1 290 ? -8.416 -1.864 2.727 1.00 87.62 290 ILE A C 1
ATOM 2243 O O . ILE A 1 290 ? -8.976 -2.943 2.557 1.00 87.62 290 ILE A O 1
ATOM 2247 N N . LEU A 1 291 ? -8.784 -1.018 3.699 1.00 83.25 291 LEU A N 1
ATOM 2248 C CA . LEU A 1 291 ? -9.925 -1.291 4.588 1.00 83.25 291 LEU A CA 1
ATOM 2249 C C . LEU A 1 291 ? -11.245 -1.424 3.831 1.00 83.25 291 LEU A C 1
ATOM 2251 O O . LEU A 1 291 ? -12.002 -2.372 4.044 1.00 83.25 291 LEU A O 1
ATOM 2255 N N . ARG A 1 292 ? -11.511 -0.485 2.919 1.00 87.06 292 ARG A N 1
ATOM 2256 C CA . ARG A 1 292 ? -12.717 -0.511 2.094 1.00 87.06 292 ARG A CA 1
ATOM 2257 C C . ARG A 1 292 ? -12.763 -1.760 1.210 1.00 87.06 292 ARG A C 1
ATOM 2259 O O . ARG A 1 292 ? -13.821 -2.363 1.092 1.00 87.06 292 ARG A O 1
ATOM 2266 N N . TRP A 1 293 ? -11.629 -2.190 0.652 1.00 90.25 293 TRP A N 1
ATOM 2267 C CA . TRP A 1 293 ? -11.522 -3.447 -0.097 1.00 90.25 293 TRP A CA 1
ATOM 2268 C C . TRP A 1 293 ? -11.733 -4.691 0.781 1.00 90.25 293 TRP A C 1
ATOM 2270 O O . TRP A 1 293 ? -12.419 -5.615 0.354 1.00 90.25 293 TRP A O 1
ATOM 2280 N N . LEU A 1 294 ? -11.229 -4.702 2.021 1.00 86.62 294 LEU A N 1
ATOM 2281 C CA . LEU A 1 294 ? -11.522 -5.748 3.016 1.00 86.62 294 LEU A CA 1
ATOM 2282 C C . LEU A 1 294 ? -13.005 -5.784 3.433 1.00 86.62 294 LEU A C 1
ATOM 2284 O O . LEU A 1 294 ? -13.464 -6.808 3.929 1.00 86.62 294 LEU A O 1
ATOM 2288 N N . SER A 1 295 ? -13.746 -4.697 3.203 1.00 85.19 295 SER A N 1
ATOM 2289 C CA . SER A 1 295 ? -15.188 -4.579 3.468 1.00 85.19 295 SER A CA 1
ATOM 2290 C C . SER A 1 295 ? -16.067 -4.873 2.239 1.00 85.19 295 SER A C 1
ATOM 2292 O O . SER A 1 295 ? -17.286 -4.727 2.319 1.00 85.19 295 SER A O 1
ATOM 2294 N N . LEU A 1 296 ? -15.484 -5.259 1.096 1.00 88.31 296 LEU A N 1
ATOM 2295 C CA . LEU A 1 296 ? -16.245 -5.622 -0.107 1.00 88.31 296 LEU A CA 1
ATOM 2296 C C . LEU A 1 296 ? -17.002 -6.957 0.056 1.00 88.31 296 LEU A C 1
ATOM 2298 O O . LEU A 1 296 ? -16.597 -7.789 0.877 1.00 88.31 296 LEU A O 1
ATOM 2302 N N . PRO A 1 297 ? -18.055 -7.196 -0.754 1.00 90.50 297 PRO A N 1
ATOM 2303 C CA . PRO A 1 297 ? -18.730 -8.492 -0.869 1.00 90.50 297 PRO A CA 1
ATOM 2304 C C . PRO A 1 297 ? -17.773 -9.665 -1.129 1.00 90.50 297 PRO A C 1
ATOM 2306 O O . PRO A 1 297 ? -16.692 -9.489 -1.690 1.00 90.50 297 PRO A O 1
ATOM 2309 N N . ASP A 1 298 ? -18.167 -10.878 -0.730 1.00 90.69 298 ASP A N 1
ATOM 2310 C CA . ASP A 1 298 ? -17.320 -12.086 -0.777 1.00 90.69 298 ASP A CA 1
ATOM 2311 C C . ASP A 1 298 ? -16.782 -12.426 -2.173 1.00 90.69 298 ASP A C 1
ATOM 2313 O O . ASP A 1 298 ? -15.690 -12.984 -2.302 1.00 90.69 298 ASP A O 1
ATOM 2317 N N . ASP A 1 299 ? -17.543 -12.095 -3.213 1.00 91.56 299 ASP A N 1
ATOM 2318 C CA . ASP A 1 299 ? -17.208 -12.306 -4.614 1.00 91.56 299 ASP A CA 1
ATOM 2319 C C . ASP A 1 299 ? -16.319 -11.201 -5.203 1.00 91.56 299 ASP A C 1
ATOM 2321 O O . ASP A 1 299 ? -15.608 -11.466 -6.172 1.00 91.56 299 ASP A O 1
ATOM 2325 N N . GLU A 1 300 ? -16.263 -10.012 -4.601 1.00 91.56 300 GLU A N 1
ATOM 2326 C CA . GLU A 1 300 ? -15.394 -8.896 -5.012 1.00 91.56 300 GLU A CA 1
ATOM 2327 C C . GLU A 1 300 ? -14.101 -8.792 -4.179 1.00 91.56 300 GLU A C 1
ATOM 2329 O O . GLU A 1 300 ? -13.069 -8.337 -4.679 1.00 91.56 300 GLU A O 1
ATOM 2334 N N . ARG A 1 301 ? -14.129 -9.229 -2.916 1.00 92.75 301 ARG A N 1
ATOM 2335 C CA . ARG A 1 301 ? -13.076 -8.996 -1.918 1.00 92.75 301 ARG A CA 1
ATOM 2336 C C . ARG A 1 301 ? -11.732 -9.678 -2.253 1.00 92.75 301 ARG A C 1
ATOM 2338 O O . ARG A 1 301 ? -11.678 -10.902 -2.409 1.00 92.75 301 ARG A O 1
ATOM 2345 N N . PRO A 1 302 ? -10.609 -8.930 -2.294 1.00 94.00 302 PRO A N 1
ATOM 2346 C CA . PRO A 1 302 ? -9.275 -9.515 -2.416 1.00 94.00 302 PRO A CA 1
ATOM 2347 C C . PRO A 1 302 ? -8.847 -10.349 -1.198 1.00 94.00 302 PRO A C 1
ATOM 2349 O O . PRO A 1 302 ? -9.293 -10.132 -0.071 1.00 94.00 302 PRO A O 1
ATOM 2352 N N . TYR A 1 303 ? -7.901 -11.264 -1.417 1.00 93.38 303 TYR A N 1
ATOM 2353 C CA . TYR A 1 303 ? -7.227 -12.028 -0.354 1.00 93.38 303 TYR A CA 1
ATOM 2354 C C . TYR A 1 303 ? -5.712 -11.790 -0.301 1.00 93.38 303 TYR A C 1
ATOM 2356 O O . TYR A 1 303 ? -5.057 -12.253 0.631 1.00 93.38 303 TYR A O 1
ATOM 2364 N N . VAL A 1 304 ? -5.145 -11.058 -1.263 1.00 92.88 304 VAL A N 1
ATOM 2365 C CA . VAL A 1 304 ? -3.752 -10.593 -1.224 1.00 92.88 304 VAL A CA 1
ATOM 2366 C C . VAL A 1 304 ? -3.739 -9.081 -1.382 1.00 92.88 304 VAL A C 1
ATOM 2368 O O . VAL A 1 304 ? -4.190 -8.553 -2.395 1.00 92.88 304 VAL A O 1
ATOM 2371 N N . TYR A 1 305 ? -3.200 -8.392 -0.386 1.00 90.19 305 TYR A N 1
ATOM 2372 C CA . TYR A 1 305 ? -3.075 -6.945 -0.340 1.00 90.19 305 TYR A CA 1
ATOM 2373 C C . TYR A 1 305 ? -1.602 -6.563 -0.295 1.00 90.19 305 TYR A C 1
ATOM 2375 O O . TYR A 1 305 ? -0.816 -7.207 0.399 1.00 90.19 305 TYR A O 1
ATOM 2383 N N . ALA A 1 306 ? -1.228 -5.495 -0.992 1.00 89.62 306 ALA A N 1
ATOM 2384 C CA . ALA A 1 306 ? 0.110 -4.922 -0.888 1.00 89.62 306 ALA A CA 1
ATOM 2385 C C . ALA A 1 306 ? 0.035 -3.407 -0.710 1.00 89.62 306 ALA A C 1
ATOM 2387 O O . ALA A 1 306 ? -0.682 -2.730 -1.444 1.00 89.62 306 ALA A O 1
ATOM 2388 N N . VAL A 1 307 ? 0.808 -2.872 0.230 1.00 86.19 307 VAL A N 1
ATOM 2389 C CA . VAL A 1 307 ? 1.003 -1.434 0.429 1.00 86.19 307 VAL A CA 1
ATOM 2390 C C . VAL A 1 307 ? 2.478 -1.145 0.671 1.00 86.19 307 VAL A C 1
ATOM 2392 O O . VAL A 1 307 ? 3.185 -1.889 1.349 1.00 86.19 307 VAL A O 1
ATOM 2395 N N . HIS A 1 308 ? 2.938 -0.050 0.080 1.00 85.94 308 HIS A N 1
ATOM 2396 C CA . HIS A 1 308 ? 4.297 0.449 0.206 1.00 85.94 308 HIS A CA 1
ATOM 2397 C C . HIS A 1 308 ? 4.298 1.830 0.873 1.00 85.94 308 HIS A C 1
ATOM 2399 O O . HIS A 1 308 ? 3.388 2.630 0.640 1.00 85.94 308 HIS A O 1
ATOM 2405 N N . SER A 1 309 ? 5.336 2.104 1.661 1.00 85.62 309 SER A N 1
ATOM 2406 C CA . SER A 1 309 ? 5.699 3.412 2.206 1.00 85.62 309 SER A CA 1
ATOM 2407 C C . SER A 1 309 ? 7.087 3.805 1.703 1.00 85.62 309 SER A C 1
ATOM 2409 O O . SER A 1 309 ? 8.038 3.054 1.894 1.00 85.62 309 SER A O 1
ATOM 2411 N N . GLU A 1 310 ? 7.222 5.015 1.160 1.00 84.25 310 GLU A N 1
ATOM 2412 C CA . GLU A 1 310 ? 8.487 5.632 0.726 1.00 84.25 310 GLU A CA 1
ATOM 2413 C C . GLU A 1 310 ? 9.324 6.208 1.900 1.00 84.25 310 GLU A C 1
ATOM 2415 O O . GLU A 1 310 ? 10.306 6.938 1.707 1.00 84.25 310 GLU A O 1
ATOM 2420 N N . GLN A 1 311 ? 8.897 5.933 3.136 1.00 81.44 311 GLN A N 1
ATOM 2421 C CA . GLN A 1 311 ? 9.533 6.326 4.394 1.00 81.44 311 GLN A CA 1
ATOM 2422 C C . GLN A 1 311 ? 9.844 5.080 5.242 1.00 81.44 311 GLN A C 1
ATOM 2424 O O . GLN A 1 311 ? 9.025 4.156 5.241 1.00 81.44 311 GLN A O 1
ATOM 2429 N N . PRO A 1 312 ? 10.951 5.065 6.015 1.00 83.56 312 PRO A N 1
ATOM 2430 C CA . PRO A 1 312 ? 11.850 6.189 6.306 1.00 83.56 312 PRO A CA 1
ATOM 2431 C C . PRO A 1 312 ? 12.904 6.522 5.235 1.00 83.56 312 PRO A C 1
ATOM 2433 O O . PRO A 1 312 ? 13.638 7.487 5.451 1.00 83.56 312 PRO A O 1
ATOM 2436 N N . ASP A 1 313 ? 13.015 5.781 4.121 1.00 84.88 313 ASP A N 1
ATOM 2437 C CA . ASP A 1 313 ? 14.061 5.987 3.095 1.00 84.88 313 ASP A CA 1
ATOM 2438 C C . ASP A 1 313 ? 14.250 7.458 2.698 1.00 84.88 313 ASP A C 1
ATOM 2440 O O . ASP A 1 313 ? 15.361 7.986 2.775 1.00 84.88 313 ASP A O 1
ATOM 2444 N N . THR A 1 314 ? 13.164 8.168 2.378 1.00 82.19 314 THR A N 1
ATOM 2445 C CA . THR A 1 314 ? 13.240 9.573 1.948 1.00 82.19 314 THR A CA 1
ATOM 2446 C C . THR A 1 314 ? 13.872 10.490 3.009 1.00 82.19 314 THR A C 1
ATOM 2448 O O . THR A 1 314 ? 14.640 11.392 2.656 1.00 82.19 314 THR A O 1
ATOM 2451 N N . PHE A 1 315 ? 13.595 10.286 4.303 1.00 76.31 315 PHE A N 1
ATOM 2452 C CA . PHE A 1 315 ? 14.274 11.014 5.386 1.00 76.31 315 PHE A CA 1
ATOM 2453 C C . PHE A 1 315 ? 15.696 10.498 5.635 1.00 76.31 315 PHE A C 1
ATOM 2455 O O . PHE A 1 315 ? 16.612 11.308 5.797 1.00 76.31 315 PHE A O 1
ATOM 2462 N N . GLY A 1 316 ? 15.914 9.182 5.591 1.00 80.69 316 GLY A N 1
ATOM 2463 C CA . GLY A 1 316 ? 17.232 8.557 5.729 1.00 80.69 316 GLY A CA 1
ATOM 2464 C C . GLY A 1 316 ? 18.227 9.029 4.663 1.00 80.69 316 GLY A C 1
ATOM 2465 O O . GLY A 1 316 ? 19.383 9.304 4.982 1.00 80.69 316 GLY A O 1
ATOM 2466 N N . HIS A 1 317 ? 17.770 9.228 3.425 1.00 84.56 317 HIS A N 1
ATOM 2467 C CA . HIS A 1 317 ? 18.555 9.792 2.329 1.00 84.56 317 HIS A CA 1
ATOM 2468 C C . HIS A 1 317 ? 18.924 11.268 2.526 1.00 84.56 317 HIS A C 1
ATOM 2470 O O . HIS A 1 317 ? 19.989 11.686 2.074 1.00 84.56 317 HIS A O 1
ATOM 2476 N N . ARG A 1 318 ? 18.070 12.062 3.184 1.00 80.50 318 ARG A N 1
ATOM 2477 C CA . ARG A 1 318 ? 18.304 13.501 3.412 1.00 80.50 318 ARG A CA 1
ATOM 2478 C C . ARG A 1 318 ? 19.152 13.783 4.649 1.00 80.50 318 ARG A C 1
ATOM 2480 O O . ARG A 1 318 ? 19.955 14.708 4.628 1.00 80.50 318 ARG A O 1
ATOM 2487 N N . LEU A 1 319 ? 18.933 13.025 5.724 1.00 82.62 319 LEU A N 1
ATOM 2488 C CA . LEU A 1 319 ? 19.425 13.340 7.071 1.00 82.62 319 LEU A CA 1
ATOM 2489 C C . LEU A 1 319 ? 20.407 12.289 7.614 1.00 82.62 319 LEU A C 1
ATOM 2491 O O . LEU A 1 319 ? 21.062 12.514 8.628 1.00 82.62 319 LEU A O 1
ATOM 2495 N N . GLY A 1 320 ? 20.526 11.139 6.950 1.00 81.88 320 GLY A N 1
ATOM 2496 C CA . GLY A 1 320 ? 21.297 9.997 7.428 1.00 81.88 320 GLY A CA 1
ATOM 2497 C C . GLY A 1 320 ? 20.538 9.157 8.468 1.00 81.88 320 GLY A C 1
ATOM 2498 O O . GLY A 1 320 ? 19.622 9.641 9.137 1.00 81.88 320 GLY A O 1
ATOM 2499 N N . PRO A 1 321 ? 20.918 7.878 8.646 1.00 81.12 321 PRO A N 1
ATOM 2500 C CA . PRO A 1 321 ? 20.144 6.918 9.435 1.00 81.12 321 PRO A CA 1
ATOM 2501 C C . PRO A 1 321 ? 20.221 7.125 10.956 1.00 81.12 321 PRO A C 1
ATOM 2503 O O . PRO A 1 321 ? 19.469 6.487 11.687 1.00 81.12 321 PRO A O 1
ATOM 2506 N N . PHE A 1 322 ? 21.134 7.969 11.437 1.00 79.25 322 PHE A N 1
ATOM 2507 C CA . PHE A 1 322 ? 21.361 8.230 12.864 1.00 79.25 322 PHE A CA 1
ATOM 2508 C C . PHE A 1 322 ? 20.963 9.651 13.287 1.00 79.25 322 PHE A C 1
ATOM 2510 O O . PHE A 1 322 ? 21.318 10.080 14.381 1.00 79.25 322 PHE A O 1
ATOM 2517 N N . SER A 1 323 ? 20.253 10.389 12.430 1.00 70.38 323 SER A N 1
ATOM 2518 C CA . SER A 1 323 ? 19.757 11.724 12.760 1.00 70.38 323 SER A CA 1
ATOM 2519 C C . SER A 1 323 ? 18.720 11.682 13.886 1.00 70.38 323 SER A C 1
ATOM 2521 O O . SER A 1 323 ? 17.971 10.707 14.055 1.00 70.38 323 SER A O 1
ATOM 2523 N N . ASN A 1 324 ? 18.657 12.765 14.661 1.00 63.44 324 ASN A N 1
ATOM 2524 C CA . ASN A 1 324 ? 17.644 12.914 15.702 1.00 63.44 324 ASN A CA 1
ATOM 2525 C C . ASN A 1 324 ? 16.248 12.957 15.076 1.00 63.44 324 ASN A C 1
ATOM 2527 O O . ASN A 1 324 ? 15.318 12.408 15.643 1.00 63.44 324 ASN A O 1
ATOM 2531 N N . GLU A 1 325 ? 16.137 13.476 13.860 1.00 58.56 325 GLU A N 1
ATOM 2532 C CA . GLU A 1 325 ? 14.937 13.580 13.037 1.00 58.56 325 GLU A CA 1
ATOM 2533 C C . GLU A 1 325 ? 14.419 12.218 12.545 1.00 58.56 325 GLU A C 1
ATOM 2535 O O . GLU A 1 325 ? 13.220 12.049 12.388 1.00 58.56 325 GLU A O 1
ATOM 2540 N N . VAL A 1 326 ? 15.275 11.200 12.379 1.00 54.19 326 VAL A N 1
ATOM 2541 C CA . VAL A 1 326 ? 14.844 9.796 12.167 1.00 54.19 326 VAL A CA 1
ATOM 2542 C C . VAL A 1 326 ? 14.458 9.117 13.502 1.00 54.19 326 VAL A C 1
ATOM 2544 O O . VAL A 1 326 ? 13.968 7.988 13.544 1.00 54.19 326 VAL A O 1
ATOM 2547 N N . SER A 1 327 ? 14.660 9.792 14.638 1.00 48.03 327 SER A N 1
ATOM 2548 C CA . SER A 1 327 ? 14.166 9.390 15.971 1.00 48.03 327 SER A CA 1
ATOM 2549 C C . SER A 1 327 ? 12.904 10.142 16.389 1.00 48.03 327 SER A C 1
ATOM 2551 O O . SER A 1 327 ? 12.055 9.545 17.037 1.00 48.03 327 SER A O 1
ATOM 2553 N N . SER A 1 328 ? 12.791 11.418 16.016 1.00 41.44 328 SER A N 1
ATOM 2554 C CA . SER A 1 328 ? 11.639 12.291 16.244 1.00 41.44 328 SER A CA 1
ATOM 2555 C C . SER A 1 328 ? 10.686 12.356 15.051 1.00 41.44 328 SER A C 1
ATOM 2557 O O . SER A 1 328 ? 9.700 13.087 15.107 1.00 41.44 328 SER A O 1
ATOM 2559 N N . PHE A 1 329 ? 10.947 11.581 13.991 1.00 49.47 329 PHE A N 1
ATOM 2560 C CA . PHE A 1 329 ? 9.928 11.215 13.018 1.00 49.47 329 PHE A CA 1
ATOM 2561 C C . PHE A 1 329 ? 8.750 10.661 13.812 1.00 49.47 329 PHE A C 1
ATOM 2563 O O . PHE A 1 329 ? 8.892 9.679 14.540 1.00 49.47 329 PHE A O 1
ATOM 2570 N N . ASP A 1 330 ? 7.613 11.339 13.728 1.00 47.34 330 ASP A N 1
ATOM 2571 C CA . ASP A 1 330 ? 6.421 10.996 14.487 1.00 47.34 330 ASP A CA 1
ATOM 2572 C C . ASP A 1 330 ? 5.769 9.778 13.813 1.00 47.34 330 ASP A C 1
ATOM 2574 O O . ASP A 1 330 ? 4.846 9.896 13.007 1.00 47.34 330 ASP A O 1
ATOM 2578 N N . TRP A 1 331 ? 6.320 8.587 14.087 1.00 47.97 331 TRP A N 1
ATOM 2579 C CA . TRP A 1 331 ? 5.853 7.306 13.539 1.00 47.97 331 TRP A CA 1
ATOM 2580 C C . TRP A 1 331 ? 4.378 7.046 13.867 1.00 47.97 331 TRP A C 1
ATOM 2582 O O . TRP A 1 331 ? 3.728 6.295 13.140 1.00 47.97 331 TRP A O 1
ATOM 2592 N N . ALA A 1 332 ? 3.856 7.673 14.929 1.00 36.59 332 ALA A N 1
ATOM 2593 C CA . ALA A 1 332 ? 2.442 7.666 15.271 1.00 36.59 332 ALA A CA 1
ATOM 2594 C C . ALA A 1 332 ? 1.635 8.580 14.330 1.00 36.59 332 ALA A C 1
ATOM 2596 O O . ALA A 1 332 ? 0.695 8.109 13.700 1.00 36.59 332 ALA A O 1
ATOM 2597 N N . ARG A 1 333 ? 2.040 9.845 14.143 1.00 38.66 333 ARG A N 1
ATOM 2598 C CA . ARG A 1 333 ? 1.348 10.797 13.244 1.00 38.66 333 ARG A CA 1
ATOM 2599 C C . ARG A 1 333 ? 1.465 10.459 11.752 1.00 38.66 333 ARG A C 1
ATOM 2601 O O . ARG A 1 333 ? 0.656 10.931 10.962 1.00 38.66 333 ARG A O 1
ATOM 2608 N N . HIS A 1 334 ? 2.450 9.654 11.352 1.00 43.78 334 HIS A N 1
ATOM 2609 C CA . HIS A 1 334 ? 2.633 9.219 9.961 1.00 43.78 334 HIS A CA 1
ATOM 2610 C C . HIS A 1 334 ? 2.214 7.771 9.667 1.00 43.78 334 HIS A C 1
ATOM 2612 O O . HIS A 1 334 ? 2.413 7.327 8.541 1.00 43.78 334 HIS A O 1
ATOM 2618 N N . ASN A 1 335 ? 1.624 7.040 10.626 1.00 41.88 335 ASN A N 1
ATOM 2619 C CA . ASN A 1 335 ? 0.933 5.760 10.390 1.00 41.88 335 ASN A CA 1
ATOM 2620 C C . ASN A 1 335 ? 1.692 4.743 9.493 1.00 41.88 335 ASN A C 1
ATOM 2622 O O . ASN A 1 335 ? 1.079 4.015 8.713 1.00 41.88 335 ASN A O 1
ATOM 2626 N N . LEU A 1 336 ? 3.032 4.674 9.588 1.00 38.84 336 LEU A N 1
ATOM 2627 C CA . LEU A 1 336 ? 3.853 3.832 8.693 1.00 38.84 336 LEU A CA 1
ATOM 2628 C C . LEU A 1 336 ? 3.639 2.334 8.911 1.00 38.84 336 LEU A C 1
ATOM 2630 O O . LEU A 1 336 ? 3.646 1.552 7.964 1.00 38.84 336 LEU A O 1
ATOM 2634 N N . VAL A 1 337 ? 3.406 1.957 10.165 1.00 36.72 337 VAL A N 1
ATOM 2635 C CA . VAL A 1 337 ? 2.514 0.846 10.467 1.00 36.72 337 VAL A CA 1
ATOM 2636 C C . VAL A 1 337 ? 1.257 1.506 11.009 1.00 36.72 337 VAL A C 1
ATOM 2638 O O . VAL A 1 337 ? 1.317 2.043 12.123 1.00 36.72 337 VAL A O 1
ATOM 2641 N N . PRO A 1 338 ? 0.155 1.530 10.240 1.00 35.59 338 PRO A N 1
ATOM 2642 C CA . PRO A 1 338 ? -1.107 2.005 10.774 1.00 35.59 338 PRO A CA 1
ATOM 2643 C C . PRO A 1 338 ? -1.422 1.142 11.989 1.00 35.59 338 PRO A C 1
ATOM 2645 O O . PRO A 1 338 ? -1.160 -0.067 11.972 1.00 35.59 338 PRO A O 1
ATOM 2648 N N . SER A 1 339 ? -1.931 1.751 13.056 1.00 35.09 339 SER A N 1
ATOM 2649 C CA . SER A 1 339 ? -2.389 0.988 14.212 1.00 35.09 339 SER A CA 1
ATOM 2650 C C . SER A 1 339 ? -3.315 -0.129 13.714 1.00 35.09 339 SER A C 1
ATOM 2652 O O . SER A 1 339 ? -4.268 0.152 12.986 1.00 35.09 339 SER A O 1
ATOM 2654 N N . PRO A 1 340 ? -3.091 -1.402 14.085 1.00 35.78 340 PRO A N 1
ATOM 2655 C CA . PRO A 1 340 ? -4.029 -2.473 13.758 1.00 35.78 340 PRO A CA 1
ATOM 2656 C C . PRO A 1 340 ? -5.448 -2.273 14.333 1.00 35.78 340 PRO A C 1
ATOM 2658 O O . PRO A 1 340 ? -6.311 -3.100 14.092 1.00 35.78 340 PRO A O 1
ATOM 2661 N N . GLU A 1 341 ? -5.741 -1.137 14.981 1.00 32.00 341 GLU A N 1
ATOM 2662 C CA . GLU A 1 341 ? -7.075 -0.506 15.056 1.00 32.00 341 GLU A CA 1
ATOM 2663 C C . GLU A 1 341 ? -7.817 -0.472 13.707 1.00 32.00 341 GLU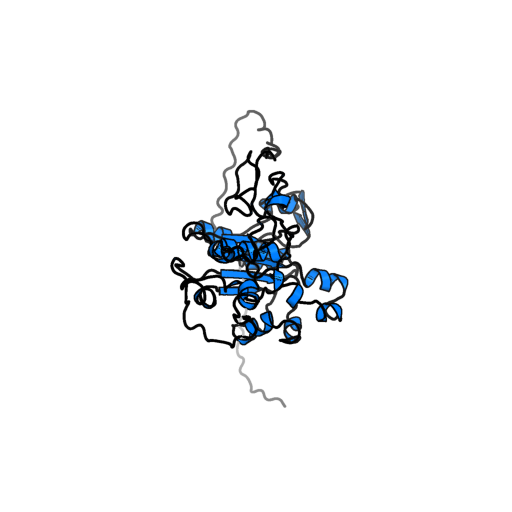 A C 1
ATOM 2665 O O . GLU A 1 341 ? -9.042 -0.552 13.692 1.00 32.00 341 GLU A O 1
ATOM 2670 N N . LEU A 1 342 ? -7.086 -0.425 12.583 1.00 36.06 342 LEU A N 1
ATOM 2671 C CA . LEU A 1 342 ? -7.564 -0.671 11.213 1.00 36.06 342 LEU A CA 1
ATOM 2672 C C . LEU A 1 342 ? -8.604 -1.788 11.083 1.00 36.06 342 LEU A C 1
ATOM 2674 O O . LEU A 1 342 ? -9.516 -1.715 10.268 1.00 36.06 342 LEU A O 1
ATOM 2678 N N . VAL A 1 343 ? -8.426 -2.836 11.873 1.00 32.56 343 VAL A N 1
ATOM 2679 C CA . VAL A 1 343 ? -9.214 -4.065 11.867 1.00 32.56 343 VAL A CA 1
ATOM 2680 C C . VAL A 1 343 ? -10.578 -3.891 12.554 1.00 32.56 343 VAL A C 1
ATOM 2682 O O . VAL A 1 343 ? -11.473 -4.714 12.379 1.00 32.56 343 VAL A O 1
ATOM 2685 N N . ARG A 1 344 ? -10.767 -2.832 13.351 1.00 34.97 344 ARG A N 1
ATOM 2686 C CA . ARG A 1 344 ? -11.798 -2.769 14.395 1.00 34.97 344 ARG A CA 1
ATOM 2687 C C . ARG A 1 344 ? -13.043 -1.958 13.993 1.00 34.97 344 ARG A C 1
ATOM 2689 O O . ARG A 1 344 ? -13.411 -1.030 14.705 1.00 34.97 344 ARG A O 1
ATOM 2696 N N . GLN A 1 345 ? -13.736 -2.294 12.894 1.00 28.19 345 GLN A N 1
ATOM 2697 C CA . GLN A 1 345 ? -14.923 -1.566 12.367 1.00 28.19 345 GLN A CA 1
ATOM 2698 C C . GLN A 1 345 ? -15.931 -2.497 11.621 1.00 28.19 345 GLN A C 1
ATOM 2700 O O . GLN A 1 345 ? -15.485 -3.155 10.694 1.00 28.19 345 GLN A O 1
ATOM 2705 N N . ARG A 1 346 ? -17.260 -2.657 11.876 1.00 33.91 346 ARG A N 1
ATOM 2706 C CA . ARG A 1 346 ? 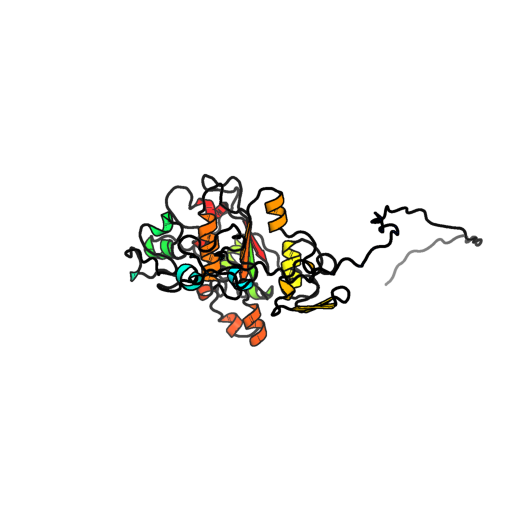-18.227 -2.449 13.008 1.00 33.91 346 ARG A CA 1
ATOM 2707 C C . ARG A 1 346 ? -19.137 -3.672 13.198 1.00 33.91 346 ARG A C 1
ATOM 2709 O O . ARG A 1 346 ? -19.197 -4.544 12.347 1.00 33.91 346 ARG A O 1
ATOM 2716 N N . GLU A 1 347 ? -19.871 -3.667 14.311 1.00 27.27 347 GLU A N 1
ATOM 2717 C CA . GLU A 1 347 ? -21.144 -4.378 14.563 1.00 27.27 347 GLU A CA 1
ATOM 2718 C C . GLU A 1 347 ? -21.727 -5.079 13.312 1.00 27.27 347 GLU A C 1
ATOM 2720 O O . GLU A 1 347 ? -22.380 -4.478 12.468 1.00 27.27 347 GLU A O 1
ATOM 2725 N N . SER A 1 348 ? -21.541 -6.380 13.145 1.00 25.69 348 SER A N 1
ATOM 2726 C CA . SER A 1 348 ? -22.052 -7.377 14.078 1.00 25.69 348 SER A CA 1
ATOM 2727 C C . SER A 1 348 ? -21.325 -8.703 13.864 1.00 25.69 348 SER A C 1
ATOM 2729 O O . SER A 1 348 ? -21.294 -9.214 12.753 1.00 25.69 348 SER A O 1
ATOM 2731 N N . ARG A 1 349 ? -20.754 -9.271 14.936 1.00 28.91 349 ARG A N 1
ATOM 2732 C CA . ARG A 1 349 ? -19.968 -10.529 14.969 1.00 28.91 349 ARG A CA 1
ATOM 2733 C C . ARG A 1 349 ? -18.642 -10.521 14.186 1.00 28.91 349 ARG A C 1
ATOM 2735 O O . ARG A 1 349 ? -17.654 -10.971 14.736 1.00 28.91 349 ARG A O 1
ATOM 2742 N N . LEU A 1 350 ? -18.581 -9.901 13.009 1.00 29.94 350 LEU A N 1
ATOM 2743 C CA . LEU A 1 350 ? -17.442 -9.941 12.080 1.00 29.94 350 LEU A CA 1
ATOM 2744 C C . LEU A 1 350 ? -16.120 -9.276 12.555 1.00 29.94 350 LEU A C 1
ATOM 2746 O O . LEU A 1 350 ? -15.126 -9.337 11.839 1.00 29.94 350 LEU A O 1
ATOM 2750 N N . VAL A 1 351 ? -16.080 -8.555 13.683 1.00 33.91 351 VAL A N 1
ATOM 2751 C CA . VAL A 1 351 ? -15.117 -7.432 13.843 1.00 33.91 351 VAL A CA 1
ATOM 2752 C C . VAL A 1 351 ? -14.153 -7.529 15.020 1.00 33.91 351 VAL A C 1
ATOM 2754 O O . VAL A 1 351 ? -13.131 -6.844 15.026 1.00 33.91 351 VAL A O 1
ATOM 2757 N N . ASP A 1 352 ? -14.390 -8.446 15.950 1.00 28.12 352 ASP A N 1
ATOM 2758 C CA . ASP A 1 352 ? -13.286 -8.964 16.762 1.00 28.12 352 ASP A CA 1
ATOM 2759 C C . ASP A 1 352 ? -12.461 -9.988 15.946 1.00 28.12 352 ASP A C 1
ATOM 2761 O O . ASP A 1 352 ? -11.276 -10.180 16.198 1.00 28.12 352 ASP A O 1
ATOM 2765 N N . GLU A 1 353 ? -13.041 -10.548 14.874 1.00 31.97 353 GLU A N 1
ATOM 2766 C CA . GLU A 1 353 ? -12.487 -11.668 14.102 1.00 31.97 353 GLU A CA 1
ATOM 2767 C C . GLU A 1 353 ? -11.385 -11.253 13.099 1.00 31.97 353 GLU A C 1
ATOM 2769 O O . GLU A 1 353 ? -10.386 -11.956 12.962 1.00 31.97 353 GLU A O 1
ATOM 2774 N N . ILE A 1 354 ? -11.439 -10.079 12.443 1.00 33.03 354 ILE A N 1
ATOM 2775 C CA . ILE A 1 354 ? -10.355 -9.665 11.509 1.00 33.03 354 ILE A CA 1
ATOM 2776 C C . ILE A 1 354 ? -8.978 -9.543 12.229 1.00 33.03 354 ILE A C 1
ATOM 2778 O O . ILE A 1 354 ? -7.932 -9.611 11.576 1.00 33.03 354 ILE A O 1
ATOM 2782 N N . ARG A 1 355 ? -8.967 -9.474 13.575 1.00 40.09 355 ARG A N 1
ATOM 2783 C CA . ARG A 1 355 ? -7.781 -9.489 14.460 1.00 40.09 355 ARG A CA 1
ATOM 2784 C C . ARG A 1 355 ? -6.952 -10.765 14.317 1.00 40.09 355 ARG A C 1
ATOM 2786 O O . ARG A 1 355 ? -5.732 -10.701 14.450 1.00 40.09 355 ARG A O 1
ATOM 2793 N N . MET A 1 356 ? -7.604 -11.887 14.009 1.00 43.59 356 MET A N 1
ATOM 2794 C CA . MET A 1 356 ? -6.970 -13.184 13.747 1.00 43.59 356 MET A CA 1
ATOM 2795 C C . MET A 1 356 ? -7.115 -13.642 12.290 1.00 43.59 356 MET A C 1
ATOM 2797 O O . MET A 1 356 ? -6.348 -14.494 11.834 1.00 43.59 356 MET A O 1
ATOM 2801 N N . CYS A 1 357 ? -8.048 -13.057 11.532 1.00 48.88 357 CYS A N 1
ATOM 2802 C CA . CYS A 1 357 ? -8.252 -13.430 10.138 1.00 48.88 357 CYS A CA 1
ATOM 2803 C C . CYS A 1 357 ? -7.123 -12.951 9.216 1.00 48.88 357 CYS A C 1
ATOM 2805 O O . CYS A 1 357 ? -6.884 -13.583 8.200 1.00 48.88 357 CYS A O 1
ATOM 2807 N N . SER A 1 358 ? -6.400 -11.867 9.511 1.00 53.75 358 SER A N 1
ATOM 2808 C CA . SER A 1 358 ? -5.383 -11.341 8.578 1.00 53.75 358 SER A CA 1
ATOM 2809 C C . SER A 1 358 ? -3.958 -11.774 8.930 1.00 53.75 358 SER A C 1
ATOM 2811 O O . SER A 1 358 ? -3.478 -11.533 10.035 1.00 53.75 358 SER A O 1
ATOM 2813 N N . ARG A 1 359 ? -3.214 -12.318 7.958 1.00 61.84 359 ARG A N 1
ATOM 2814 C CA . ARG A 1 359 ? -1.755 -12.475 8.069 1.00 61.84 359 ARG A CA 1
ATOM 2815 C C . ARG A 1 359 ? -1.077 -11.196 7.593 1.00 61.84 359 ARG A C 1
ATOM 2817 O O . ARG A 1 359 ? -1.134 -10.874 6.411 1.00 61.84 359 ARG A O 1
ATOM 2824 N N . ILE A 1 360 ? -0.407 -10.481 8.492 1.00 59.09 360 ILE A N 1
ATOM 2825 C CA . ILE A 1 360 ? 0.406 -9.312 8.133 1.00 59.09 360 ILE A CA 1
ATOM 2826 C C . ILE A 1 360 ? 1.843 -9.776 7.878 1.00 59.09 360 ILE A C 1
ATOM 2828 O O . ILE A 1 360 ? 2.490 -10.327 8.768 1.00 59.09 360 ILE A O 1
ATOM 2832 N N . PHE A 1 361 ? 2.349 -9.542 6.669 1.00 60.62 361 PHE A N 1
ATOM 2833 C CA . PHE A 1 361 ? 3.755 -9.725 6.322 1.00 60.62 361 PHE A CA 1
ATOM 2834 C C . PHE A 1 361 ? 4.434 -8.356 6.238 1.00 60.62 361 PHE A C 1
ATOM 2836 O O . PHE A 1 361 ? 4.184 -7.579 5.316 1.00 60.62 361 PHE A O 1
ATOM 2843 N N . LEU A 1 362 ? 5.287 -8.068 7.220 1.00 59.66 362 LEU A N 1
ATOM 2844 C CA . LEU A 1 362 ? 6.128 -6.876 7.244 1.00 59.66 362 LEU A CA 1
ATOM 2845 C C . LEU A 1 362 ? 7.453 -7.157 6.540 1.00 59.66 362 LEU A C 1
ATOM 2847 O O . LEU A 1 362 ? 8.176 -8.078 6.921 1.00 59.66 362 LEU A O 1
ATOM 2851 N N . SER A 1 363 ? 7.780 -6.326 5.554 1.00 54.09 363 SER A N 1
ATOM 2852 C CA . SER A 1 363 ? 9.077 -6.328 4.887 1.00 54.09 363 SER A CA 1
ATOM 2853 C C . SER A 1 363 ? 9.795 -5.000 5.095 1.00 54.09 363 SER A C 1
ATOM 2855 O O . SER A 1 363 ? 9.236 -3.931 4.830 1.00 54.09 363 SER A O 1
ATOM 2857 N N . PHE A 1 364 ? 11.058 -5.116 5.496 1.00 55.62 364 PHE A N 1
ATOM 2858 C CA . PHE A 1 364 ? 12.004 -4.039 5.770 1.00 55.62 364 PHE A CA 1
ATOM 2859 C C . PHE A 1 364 ? 13.221 -4.169 4.845 1.00 55.62 364 PHE A C 1
ATOM 2861 O O . PHE A 1 364 ? 13.665 -5.329 4.663 1.00 55.62 364 PHE A O 1
#

Solvent-accessible surface area (backbone atoms only — not comparable to full-atom values): 22192 Å² total; per-residue (Å²): 134,91,78,90,82,85,89,87,85,84,82,89,85,80,88,86,88,84,91,83,77,83,87,90,77,91,74,89,74,85,74,79,79,77,83,77,95,75,93,77,78,82,81,76,80,78,72,92,71,81,70,70,66,54,37,46,74,64,70,20,81,93,35,55,60,41,90,70,82,56,62,71,47,43,33,22,38,33,80,56,18,73,83,70,74,33,35,14,79,43,34,57,74,65,57,61,40,62,42,77,41,72,48,60,51,84,89,35,52,64,33,81,82,58,90,64,33,46,30,36,41,24,87,60,22,40,87,70,42,44,42,15,57,51,31,41,42,71,64,69,68,44,80,50,54,77,77,50,83,80,75,86,78,88,60,66,42,51,27,91,75,55,92,63,64,32,37,40,38,42,37,34,34,73,44,54,58,73,60,64,76,59,31,60,89,47,39,40,50,60,36,47,49,48,69,65,46,88,72,70,90,62,75,86,77,53,80,55,86,42,67,55,23,38,56,50,24,72,38,44,79,42,56,29,91,69,26,55,38,62,44,59,58,47,75,41,85,88,74,72,42,67,40,29,83,86,48,72,58,62,74,45,67,90,53,64,46,78,62,38,54,56,63,54,32,48,78,70,77,36,46,57,49,69,49,74,82,44,91,88,57,57,68,71,58,55,51,54,48,53,47,34,41,70,59,42,58,72,92,73,33,48,43,40,34,36,41,62,38,73,48,51,28,62,55,33,75,74,61,39,87,82,32,68,63,74,60,66,47,54,44,73,87,62,41,81,61,57,57,69,33,66,41,54,62,47,96,69,88,39,29,77,18,40,74,42,16,49,47,74,45,80,47,90

Mean predicted aligned error: 12.52 Å